Protein AF-A0A7S1K5X1-F1 (afdb_monomer)

Structure (mmCIF, N/CA/C/O backbone):
data_AF-A0A7S1K5X1-F1
#
_entry.id   AF-A0A7S1K5X1-F1
#
loop_
_atom_site.group_PDB
_atom_site.id
_atom_site.type_symbol
_atom_site.label_atom_id
_atom_site.label_alt_id
_atom_site.label_comp_id
_atom_site.label_asym_id
_atom_site.label_entity_id
_atom_site.label_seq_id
_atom_site.pdbx_PDB_ins_code
_atom_site.Cartn_x
_atom_site.Cartn_y
_atom_site.Cartn_z
_atom_site.occupancy
_atom_site.B_iso_or_equiv
_atom_site.auth_seq_id
_atom_site.auth_comp_id
_atom_site.auth_asym_id
_atom_site.auth_atom_id
_atom_site.pdbx_PDB_model_num
ATOM 1 N N . GLU A 1 1 ? 16.131 3.841 -3.529 1.00 80.12 1 GLU A N 1
ATOM 2 C CA . GLU A 1 1 ? 16.504 4.908 -4.490 1.00 80.12 1 GLU A CA 1
ATOM 3 C C . GLU A 1 1 ? 17.895 5.478 -4.217 1.00 80.12 1 GLU A C 1
ATOM 5 O O . GLU A 1 1 ? 18.752 5.329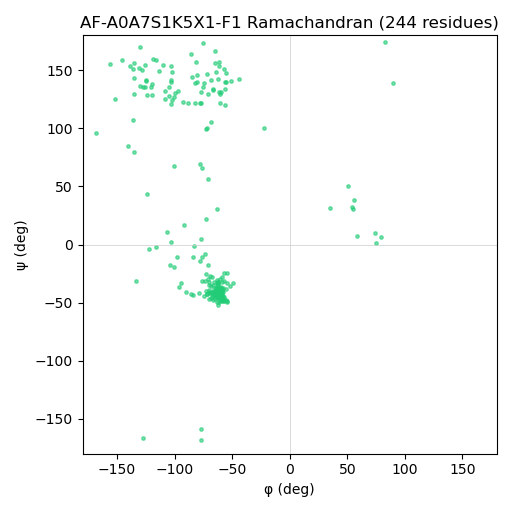 -5.072 1.00 80.12 1 GLU A O 1
ATOM 10 N N . THR A 1 2 ? 18.166 6.075 -3.049 1.00 91.19 2 THR A N 1
ATOM 11 C CA . THR A 1 2 ? 19.481 6.692 -2.766 1.00 91.19 2 THR A CA 1
ATOM 12 C C . THR A 1 2 ? 20.652 5.711 -2.847 1.00 91.19 2 THR A C 1
ATOM 14 O O . THR A 1 2 ? 21.659 6.036 -3.460 1.00 91.19 2 THR A O 1
ATOM 17 N N . TRP A 1 3 ? 20.511 4.505 -2.285 1.00 92.81 3 TRP A N 1
ATOM 18 C CA . TRP A 1 3 ? 21.555 3.475 -2.354 1.00 92.81 3 TRP A CA 1
ATOM 19 C C . TRP A 1 3 ? 21.905 3.077 -3.793 1.00 92.81 3 TRP A C 1
ATOM 21 O O . TRP A 1 3 ? 23.081 3.078 -4.140 1.00 92.81 3 TRP A O 1
ATOM 31 N N . SER A 1 4 ? 20.899 2.805 -4.634 1.00 90.06 4 SER A N 1
ATOM 32 C CA . SER A 1 4 ? 21.103 2.451 -6.046 1.00 90.06 4 SER A CA 1
ATOM 33 C C . SER A 1 4 ? 21.824 3.572 -6.798 1.00 90.06 4 SER A C 1
ATOM 35 O O . SER A 1 4 ? 22.799 3.303 -7.484 1.00 90.06 4 SER A O 1
ATOM 37 N N . ARG A 1 5 ? 21.447 4.841 -6.564 1.00 91.94 5 ARG A N 1
ATOM 38 C CA . ARG A 1 5 ? 22.142 5.995 -7.164 1.00 91.94 5 ARG A CA 1
ATOM 39 C C . ARG A 1 5 ? 23.607 6.083 -6.747 1.00 91.94 5 ARG A C 1
ATOM 41 O O . ARG A 1 5 ? 24.453 6.279 -7.602 1.00 91.94 5 ARG A O 1
ATOM 48 N N . VAL A 1 6 ? 23.910 5.908 -5.457 1.00 93.94 6 VAL A N 1
ATOM 49 C CA . VAL A 1 6 ? 25.301 5.907 -4.961 1.00 93.94 6 VAL A CA 1
ATOM 50 C C . VAL A 1 6 ? 26.092 4.734 -5.551 1.00 93.94 6 VAL A C 1
ATOM 52 O O . VAL A 1 6 ? 27.256 4.891 -5.900 1.00 93.94 6 VAL A O 1
ATOM 55 N N . LYS A 1 7 ? 25.470 3.556 -5.686 1.00 92.69 7 LYS A N 1
ATOM 56 C CA . LYS A 1 7 ? 26.081 2.380 -6.323 1.00 92.69 7 LYS A CA 1
ATOM 57 C C . LYS A 1 7 ? 26.397 2.639 -7.800 1.00 92.69 7 LYS A C 1
ATOM 59 O O . LYS A 1 7 ? 27.467 2.239 -8.246 1.00 92.69 7 LYS A O 1
ATOM 64 N N . GLU A 1 8 ? 25.494 3.295 -8.525 1.00 91.69 8 GLU A N 1
ATOM 65 C CA . GLU A 1 8 ? 25.646 3.641 -9.944 1.00 91.69 8 GLU A CA 1
ATOM 66 C C . GLU A 1 8 ? 26.677 4.754 -10.179 1.00 91.69 8 GLU A C 1
ATOM 68 O O . GLU A 1 8 ? 27.480 4.639 -11.100 1.00 91.69 8 GLU A O 1
ATOM 73 N N . SER A 1 9 ? 26.681 5.813 -9.360 1.00 94.56 9 SER A N 1
ATOM 74 C CA . SER A 1 9 ? 27.563 6.971 -9.556 1.00 94.56 9 SER A CA 1
ATOM 75 C C . SER A 1 9 ? 28.964 6.775 -8.977 1.00 94.56 9 SER A C 1
ATOM 77 O O . SER A 1 9 ? 29.954 7.104 -9.626 1.00 94.56 9 SER A O 1
ATOM 79 N N . ASP A 1 10 ? 29.050 6.223 -7.765 1.00 94.75 10 ASP A N 1
ATOM 80 C CA . ASP A 1 10 ? 30.270 6.230 -6.944 1.00 94.75 10 ASP A CA 1
ATOM 81 C C . ASP A 1 10 ? 30.812 4.805 -6.704 1.00 94.75 10 ASP A C 1
ATOM 83 O O . ASP A 1 10 ? 31.845 4.602 -6.057 1.00 94.75 10 ASP A O 1
ATOM 87 N N . GLY A 1 11 ? 30.107 3.793 -7.215 1.00 94.25 11 GLY A N 1
ATOM 88 C CA . GLY A 1 11 ? 30.487 2.390 -7.142 1.00 94.25 11 GLY A CA 1
ATOM 89 C C . GLY A 1 11 ? 30.115 1.685 -5.833 1.00 94.25 11 GLY A C 1
ATOM 90 O O . GLY A 1 11 ? 29.659 2.258 -4.838 1.00 94.25 11 GLY A O 1
ATOM 91 N N . MET A 1 12 ? 30.349 0.369 -5.814 1.00 92.12 12 MET A N 1
ATOM 92 C CA . MET A 1 12 ? 29.917 -0.504 -4.715 1.00 92.12 12 MET A CA 1
ATOM 93 C C . MET A 1 12 ? 30.582 -0.169 -3.369 1.00 92.12 12 MET A C 1
ATOM 95 O O . MET A 1 12 ? 29.979 -0.354 -2.311 1.00 92.12 12 MET A O 1
ATOM 99 N N . GLN A 1 13 ? 31.819 0.336 -3.378 1.00 94.38 13 GLN A N 1
ATOM 100 C CA . GLN A 1 13 ? 32.522 0.684 -2.142 1.00 94.38 13 GLN A CA 1
ATOM 101 C C . GLN A 1 13 ? 31.893 1.904 -1.453 1.00 94.38 13 GLN A C 1
ATOM 103 O O . GLN A 1 13 ? 31.694 1.888 -0.235 1.00 94.38 13 GLN A O 1
ATOM 108 N N . ALA A 1 14 ? 31.509 2.925 -2.223 1.00 95.25 14 ALA A N 1
ATOM 109 C CA . ALA A 1 14 ? 30.763 4.070 -1.713 1.00 95.25 14 ALA A CA 1
ATOM 110 C C . ALA A 1 14 ? 29.380 3.645 -1.200 1.00 95.25 14 ALA A C 1
ATOM 112 O O . ALA A 1 14 ? 28.984 4.029 -0.098 1.00 95.25 14 ALA A O 1
ATOM 113 N N . ALA A 1 15 ? 28.693 2.759 -1.928 1.00 94.56 15 ALA A N 1
ATOM 114 C CA . ALA A 1 15 ? 27.410 2.206 -1.503 1.00 94.56 15 ALA A CA 1
ATOM 115 C C . ALA A 1 15 ? 27.512 1.441 -0.168 1.00 94.56 15 ALA A C 1
ATOM 117 O O . ALA A 1 15 ? 26.661 1.610 0.707 1.00 94.56 15 ALA A O 1
ATOM 118 N N . ARG A 1 16 ? 28.579 0.656 0.049 1.00 94.75 16 ARG A N 1
ATOM 119 C CA . ARG A 1 16 ? 28.855 -0.009 1.340 1.00 94.75 16 ARG A CA 1
ATOM 120 C C . ARG A 1 16 ? 29.094 0.993 2.469 1.00 94.75 16 ARG A C 1
ATOM 122 O O 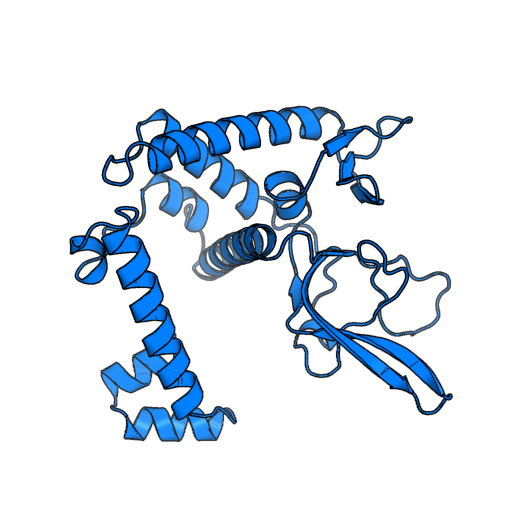. ARG A 1 16 ? 28.566 0.810 3.564 1.00 94.75 16 ARG A O 1
ATOM 129 N N . ASN A 1 17 ? 29.854 2.057 2.215 1.00 95.62 17 ASN A N 1
ATOM 130 C CA . ASN A 1 17 ? 30.080 3.119 3.200 1.00 95.62 17 ASN A CA 1
ATOM 131 C C . ASN A 1 17 ? 28.776 3.850 3.554 1.00 95.62 17 ASN A C 1
ATOM 133 O O . ASN A 1 17 ? 28.520 4.128 4.726 1.00 95.62 17 ASN A O 1
ATOM 137 N N . TRP A 1 18 ? 27.917 4.093 2.562 1.00 96.44 18 TRP A N 1
ATOM 138 C CA . TRP A 1 18 ? 26.583 4.644 2.777 1.00 96.44 18 TRP A CA 1
ATOM 139 C C . TRP A 1 18 ? 25.724 3.715 3.647 1.00 96.44 18 TRP A C 1
ATOM 141 O O . TRP A 1 18 ? 25.125 4.177 4.614 1.00 96.44 18 TRP A O 1
ATOM 151 N N . CYS A 1 19 ? 25.734 2.401 3.390 1.00 96.31 19 CYS A N 1
ATOM 152 C CA . CYS A 1 19 ? 25.010 1.421 4.212 1.00 96.31 19 CYS A CA 1
ATOM 153 C C . CYS A 1 19 ? 25.446 1.469 5.682 1.00 96.31 19 CYS A C 1
ATOM 155 O O . CYS A 1 19 ? 24.600 1.527 6.572 1.00 96.31 19 CYS A O 1
ATOM 157 N N . ARG A 1 20 ? 26.762 1.538 5.937 1.00 95.25 20 ARG A N 1
ATOM 158 C CA . ARG A 1 20 ? 27.318 1.655 7.297 1.00 95.25 20 ARG A CA 1
ATOM 159 C C . ARG A 1 20 ? 26.803 2.893 8.033 1.00 95.25 20 ARG A C 1
ATOM 161 O O . ARG A 1 20 ? 26.471 2.794 9.207 1.00 95.25 20 ARG A O 1
ATOM 168 N N . LYS A 1 21 ? 26.689 4.037 7.347 1.00 96.50 21 LYS A N 1
ATOM 169 C CA . LYS A 1 21 ? 26.184 5.294 7.932 1.00 96.50 21 LYS A CA 1
ATOM 170 C C . LYS A 1 21 ? 24.729 5.192 8.407 1.00 96.50 21 LYS A C 1
ATOM 172 O O . LYS A 1 21 ? 24.362 5.862 9.367 1.00 96.50 21 LYS A O 1
ATOM 177 N N . PHE A 1 22 ? 23.911 4.385 7.734 1.00 94.94 22 PHE A N 1
ATOM 178 C CA . PHE A 1 22 ? 22.477 4.247 8.015 1.00 94.94 22 PHE A CA 1
ATOM 179 C C . PHE A 1 22 ? 22.108 2.923 8.697 1.00 94.94 22 PHE A C 1
ATOM 181 O O . PHE A 1 22 ? 20.923 2.628 8.821 1.00 94.94 22 PHE A O 1
ATOM 188 N N . PHE A 1 23 ? 23.099 2.151 9.160 1.00 96.25 23 PHE A N 1
ATOM 189 C CA . PHE A 1 23 ? 22.902 0.838 9.789 1.00 96.25 23 PHE A CA 1
ATOM 190 C C . PHE A 1 23 ? 22.122 -0.145 8.899 1.00 96.25 23 PHE A C 1
ATOM 192 O O . PHE A 1 23 ? 21.281 -0.905 9.373 1.00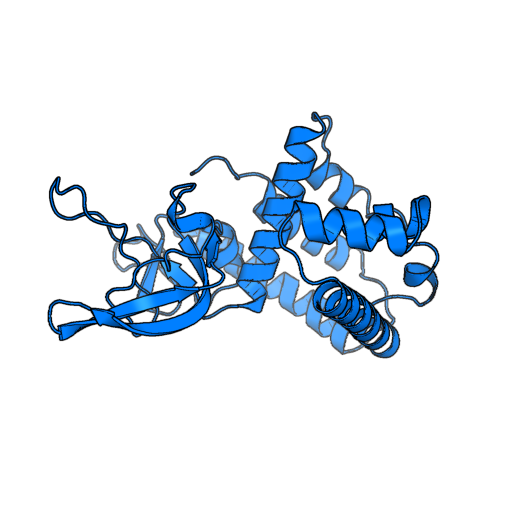 96.25 23 PHE A O 1
ATOM 199 N N . LEU A 1 24 ? 22.392 -0.107 7.594 1.00 96.12 24 LEU A N 1
ATOM 200 C CA . LEU A 1 24 ? 21.764 -0.972 6.599 1.00 96.12 24 LEU A CA 1
ATOM 201 C C . LEU A 1 24 ? 22.711 -2.104 6.205 1.00 96.12 24 LEU A C 1
ATOM 203 O O . LEU A 1 24 ? 23.929 -1.918 6.159 1.00 96.12 24 LEU A O 1
ATOM 207 N N . ASP A 1 25 ? 22.144 -3.261 5.872 1.00 95.75 25 ASP A N 1
ATOM 208 C CA . ASP A 1 25 ? 22.913 -4.384 5.346 1.00 95.75 25 ASP A CA 1
ATOM 209 C C . ASP A 1 25 ? 23.026 -4.290 3.809 1.00 95.75 25 ASP A C 1
ATOM 211 O O . ASP A 1 25 ? 22.003 -4.250 3.114 1.00 95.75 25 ASP A O 1
ATOM 215 N N . PRO A 1 26 ? 24.249 -4.236 3.245 1.00 93.31 26 PRO A N 1
ATOM 216 C CA . PRO A 1 26 ? 24.437 -4.094 1.804 1.00 93.31 26 PRO A CA 1
ATOM 217 C C . PRO A 1 26 ? 24.014 -5.339 1.010 1.00 93.31 26 PRO A C 1
ATOM 219 O O . PRO A 1 26 ? 23.650 -5.203 -0.160 1.00 93.31 26 PRO A O 1
ATOM 222 N N . ASN A 1 27 ? 24.057 -6.533 1.608 1.00 94.44 27 ASN A N 1
ATOM 223 C CA . ASN A 1 27 ? 23.642 -7.762 0.935 1.00 94.44 27 ASN A CA 1
ATOM 224 C C . ASN A 1 27 ? 22.116 -7.816 0.839 1.00 94.44 27 ASN A C 1
ATOM 226 O O . ASN A 1 27 ? 21.596 -8.059 -0.244 1.00 94.44 27 ASN A O 1
ATOM 230 N N . THR A 1 28 ? 21.403 -7.487 1.919 1.00 95.94 28 THR A N 1
ATOM 231 C CA . THR A 1 28 ? 19.940 -7.358 1.927 1.00 95.94 28 THR A CA 1
ATOM 232 C C . THR A 1 28 ? 19.468 -6.337 0.897 1.00 95.94 28 THR A C 1
ATOM 234 O O . THR A 1 28 ? 18.545 -6.613 0.137 1.00 95.94 28 THR A O 1
ATOM 237 N N . LEU A 1 29 ? 20.113 -5.167 0.808 1.00 94.62 29 LEU A N 1
ATOM 238 C CA . LEU A 1 29 ? 19.759 -4.172 -0.213 1.00 94.62 29 LEU A CA 1
ATOM 239 C C . LEU A 1 29 ? 20.002 -4.677 -1.638 1.00 94.62 29 LEU A C 1
ATOM 241 O O . LEU A 1 29 ? 19.197 -4.388 -2.518 1.00 94.62 29 LEU A O 1
ATOM 245 N N . SER A 1 30 ? 21.067 -5.453 -1.852 1.00 92.06 30 SER A N 1
ATOM 246 C CA . SER A 1 30 ? 21.344 -6.062 -3.157 1.00 92.06 30 SER A CA 1
ATOM 247 C C . SER A 1 30 ? 20.297 -7.123 -3.505 1.00 92.06 30 SER A C 1
ATOM 249 O O . SER A 1 30 ? 19.756 -7.093 -4.599 1.00 92.06 30 SER A O 1
ATOM 251 N N . GLN A 1 31 ? 19.908 -7.971 -2.549 1.00 95.62 31 GLN A N 1
ATOM 252 C CA . GLN A 1 31 ? 18.835 -8.955 -2.736 1.00 95.62 31 GLN A CA 1
ATOM 253 C C . GLN A 1 31 ? 17.481 -8.299 -3.041 1.00 95.62 31 GLN A C 1
ATOM 255 O O . GLN A 1 31 ? 16.722 -8.810 -3.860 1.00 95.62 31 GLN A O 1
ATOM 260 N N . ILE A 1 32 ? 17.167 -7.160 -2.413 1.00 94.94 32 ILE A N 1
ATOM 261 C CA . ILE A 1 32 ? 15.951 -6.389 -2.720 1.00 94.94 32 ILE A CA 1
ATOM 262 C C . ILE A 1 32 ? 16.000 -5.842 -4.156 1.00 94.94 32 ILE A C 1
ATOM 264 O O . ILE A 1 32 ? 14.986 -5.862 -4.852 1.00 94.94 32 ILE A O 1
ATOM 268 N N . ASP A 1 33 ? 17.161 -5.361 -4.603 1.00 91.06 33 ASP A N 1
ATOM 269 C CA . ASP A 1 33 ? 17.384 -4.853 -5.964 1.00 91.06 33 ASP A CA 1
ATOM 270 C C . ASP A 1 33 ? 17.255 -5.971 -7.018 1.00 91.06 33 ASP A C 1
ATOM 272 O O . ASP A 1 33 ? 16.570 -5.810 -8.034 1.00 91.06 33 ASP A O 1
ATOM 276 N N . ASP A 1 34 ? 17.816 -7.146 -6.723 1.00 93.50 34 ASP A N 1
ATOM 277 C CA . ASP A 1 34 ? 17.711 -8.345 -7.558 1.00 93.50 34 ASP A CA 1
ATOM 278 C C . ASP A 1 34 ? 16.256 -8.834 -7.637 1.00 93.50 34 ASP A C 1
ATOM 280 O O . ASP A 1 34 ? 15.735 -9.088 -8.725 1.00 93.50 34 ASP A O 1
ATOM 284 N N . MET A 1 35 ? 15.553 -8.889 -6.500 1.00 96.31 35 MET A N 1
ATOM 285 C CA . MET A 1 35 ? 14.138 -9.269 -6.441 1.00 96.31 35 MET A CA 1
ATOM 286 C C . MET A 1 35 ? 13.256 -8.287 -7.214 1.00 96.31 35 MET A C 1
ATOM 288 O O . MET A 1 35 ? 12.342 -8.695 -7.928 1.00 96.31 35 MET A O 1
ATOM 292 N N . ARG A 1 36 ? 13.536 -6.983 -7.119 1.00 92.56 36 ARG A N 1
ATOM 293 C CA . ARG A 1 36 ? 12.836 -5.964 -7.909 1.00 92.56 36 ARG A CA 1
ATOM 294 C C . ARG A 1 36 ? 13.016 -6.211 -9.406 1.00 92.56 36 ARG A C 1
ATOM 296 O O . ARG A 1 36 ? 12.035 -6.154 -10.145 1.00 92.56 36 ARG A O 1
ATOM 303 N N . SER A 1 37 ? 14.242 -6.491 -9.839 1.00 91.00 37 SER A N 1
ATOM 304 C CA . SER A 1 37 ? 14.554 -6.783 -11.243 1.00 91.00 37 SER A CA 1
ATOM 305 C C . SER A 1 37 ? 13.863 -8.065 -11.713 1.00 91.00 37 SER A C 1
ATOM 307 O O . SER A 1 37 ? 13.317 -8.112 -12.814 1.00 91.00 37 SER A O 1
ATOM 309 N N . HIS A 1 38 ? 13.804 -9.080 -10.850 1.00 94.56 38 HIS A N 1
ATOM 310 C CA . HIS A 1 38 ? 13.077 -10.314 -11.120 1.00 94.56 38 HIS A CA 1
ATOM 311 C C . HIS A 1 38 ? 11.566 -10.079 -11.281 1.00 94.56 38 HIS A C 1
ATOM 313 O O . HIS A 1 38 ? 10.992 -10.492 -12.285 1.00 94.56 38 HIS A O 1
ATOM 319 N N . LEU A 1 39 ? 10.922 -9.354 -10.358 1.00 94.56 39 LEU A N 1
ATOM 320 C CA . LEU A 1 39 ? 9.499 -8.999 -10.469 1.00 94.56 39 LEU A CA 1
ATOM 321 C C . LEU A 1 39 ? 9.206 -8.190 -11.738 1.00 94.56 39 LEU A C 1
ATOM 323 O O . LEU A 1 39 ? 8.170 -8.375 -12.371 1.00 94.56 39 LEU A O 1
ATOM 327 N N . GLN A 1 40 ? 10.128 -7.313 -12.13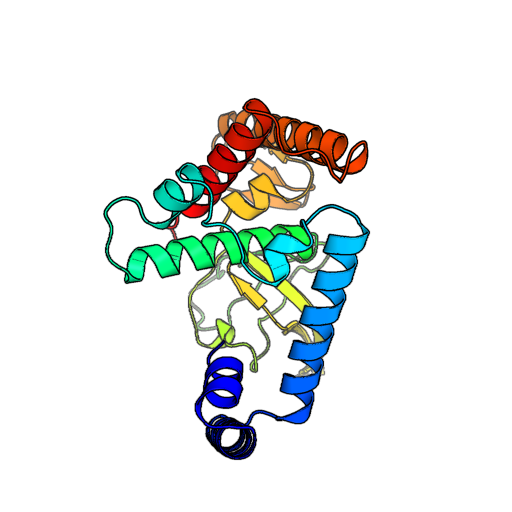5 1.00 91.88 40 GLN A N 1
ATOM 328 C CA . GLN A 1 40 ? 10.020 -6.575 -13.386 1.00 91.88 40 GLN A CA 1
ATOM 329 C C . GLN A 1 40 ? 10.084 -7.501 -14.609 1.00 91.88 40 GLN A C 1
ATOM 331 O O . GLN A 1 40 ? 9.271 -7.332 -15.513 1.00 91.88 40 GLN A O 1
ATOM 336 N N . SER A 1 41 ? 10.981 -8.496 -14.622 1.00 92.06 41 SER A N 1
ATOM 337 C CA . SER A 1 41 ? 11.018 -9.531 -15.670 1.00 92.06 41 SER A CA 1
ATOM 338 C C . SER A 1 41 ? 9.687 -10.264 -15.761 1.00 92.06 41 SER A C 1
ATOM 340 O O . SER A 1 41 ? 9.122 -10.359 -16.842 1.00 92.06 41 SER A O 1
ATOM 342 N N . VAL A 1 42 ? 9.131 -10.684 -14.621 1.00 95.25 42 VAL A N 1
ATOM 343 C CA . VAL A 1 42 ? 7.835 -11.377 -14.576 1.00 95.25 42 VAL A CA 1
ATOM 344 C C . VAL A 1 42 ? 6.719 -10.521 -15.183 1.00 95.25 42 VAL A C 1
ATOM 346 O O . VAL A 1 42 ? 5.873 -11.041 -15.904 1.00 95.25 42 VAL A O 1
ATOM 349 N N . LEU A 1 43 ? 6.713 -9.206 -14.941 1.00 92.69 43 LEU A N 1
ATOM 350 C CA . LEU A 1 43 ? 5.721 -8.299 -15.532 1.00 92.69 43 LEU A CA 1
ATOM 351 C C . LEU A 1 43 ? 5.905 -8.104 -17.044 1.00 92.69 43 LEU A C 1
ATOM 353 O O . LEU A 1 43 ? 4.913 -7.912 -17.749 1.00 92.69 43 LEU A O 1
ATOM 357 N N . VAL A 1 44 ? 7.145 -8.153 -17.540 1.00 92.62 44 VAL A N 1
ATOM 358 C CA . VAL A 1 44 ? 7.442 -8.126 -18.980 1.00 92.62 44 VAL A CA 1
ATOM 359 C C . VAL A 1 44 ? 7.005 -9.428 -19.642 1.00 92.62 44 VAL A C 1
ATOM 361 O O . VAL A 1 44 ? 6.300 -9.393 -20.649 1.00 92.62 44 VAL A O 1
ATOM 364 N N . ASP A 1 45 ? 7.351 -10.565 -19.043 1.00 92.44 45 ASP A N 1
ATOM 365 C CA . ASP A 1 45 ? 6.991 -11.897 -19.534 1.00 92.44 45 ASP A CA 1
ATOM 366 C C . ASP A 1 45 ? 5.467 -12.090 -19.542 1.00 92.44 45 ASP A C 1
ATOM 368 O O . ASP A 1 45 ? 4.903 -12.647 -20.483 1.00 92.44 45 ASP A O 1
ATOM 372 N N . ALA A 1 46 ? 4.778 -11.550 -18.532 1.00 92.25 46 ALA A N 1
ATOM 373 C CA . ALA A 1 46 ? 3.320 -11.514 -18.467 1.00 92.25 46 ALA A CA 1
ATOM 374 C C . ALA A 1 46 ? 2.682 -10.499 -19.435 1.00 92.25 46 ALA A C 1
ATOM 376 O O . ALA A 1 46 ? 1.463 -10.479 -19.561 1.00 92.25 46 ALA A O 1
ATOM 377 N N . GLY A 1 47 ? 3.464 -9.643 -20.099 1.00 90.62 47 GLY A N 1
ATOM 378 C CA . GLY A 1 47 ? 2.991 -8.647 -21.064 1.00 90.62 47 GLY A CA 1
ATOM 379 C C . GLY A 1 47 ? 2.393 -7.372 -20.474 1.00 90.62 47 GLY A C 1
ATOM 380 O O . GLY A 1 47 ? 1.905 -6.528 -21.216 1.00 90.62 47 GLY A O 1
ATOM 381 N N . PHE A 1 48 ? 2.452 -7.180 -19.155 1.00 88.50 48 PHE A N 1
ATOM 382 C CA . PHE A 1 48 ? 1.958 -5.957 -18.509 1.00 88.50 48 PHE A CA 1
ATOM 383 C C . PHE A 1 48 ? 2.864 -4.748 -18.755 1.00 88.50 48 PHE A C 1
ATOM 385 O O . PHE A 1 48 ? 2.400 -3.609 -18.685 1.00 88.50 48 PHE A O 1
ATOM 392 N N . ILE A 1 49 ? 4.146 -4.994 -19.027 1.00 87.88 49 ILE A N 1
ATOM 393 C CA . ILE A 1 49 ? 5.164 -3.981 -19.295 1.00 87.88 49 ILE A CA 1
ATOM 394 C C . ILE A 1 49 ? 5.864 -4.337 -20.609 1.00 87.88 49 ILE A C 1
ATOM 396 O O . ILE A 1 49 ? 6.237 -5.487 -20.823 1.00 87.88 49 ILE A O 1
ATOM 400 N N . SER A 1 50 ? 6.082 -3.358 -21.491 1.00 84.00 50 SER A N 1
ATOM 401 C CA . SER A 1 50 ? 6.838 -3.602 -22.722 1.00 84.00 50 SER A CA 1
ATOM 402 C C . SER A 1 50 ? 8.336 -3.786 -22.419 1.00 84.00 50 SER A C 1
ATOM 404 O O . SER A 1 50 ? 8.870 -3.109 -21.538 1.00 84.00 50 SER A O 1
ATOM 406 N N . PRO A 1 51 ? 9.077 -4.626 -23.166 1.00 82.44 51 PRO A N 1
ATOM 407 C CA . PRO A 1 51 ? 10.523 -4.777 -22.964 1.00 82.44 51 PRO A CA 1
ATOM 408 C C . PRO A 1 51 ? 11.292 -3.450 -23.087 1.00 82.44 51 PRO A C 1
ATOM 410 O O . PRO A 1 51 ? 12.292 -3.235 -22.401 1.00 82.44 51 PRO A O 1
ATOM 413 N N . GLY A 1 52 ? 10.797 -2.536 -23.932 1.00 79.69 52 GLY A N 1
ATOM 414 C CA . GLY A 1 52 ? 11.348 -1.190 -24.100 1.00 79.69 52 GLY A CA 1
ATOM 415 C C . GLY A 1 52 ? 11.263 -0.339 -22.832 1.00 79.69 52 GLY A C 1
ATOM 416 O O . GLY A 1 52 ? 12.200 0.396 -22.544 1.00 79.69 52 GLY A O 1
ATOM 417 N N . TRP A 1 53 ? 10.217 -0.525 -22.019 1.00 78.06 53 TRP A N 1
ATOM 418 C CA . TRP A 1 53 ? 10.016 0.196 -20.758 1.00 78.06 53 TRP A CA 1
ATOM 419 C C . TRP A 1 53 ? 11.147 -0.045 -19.747 1.00 78.06 53 TRP A C 1
ATOM 421 O O . TRP A 1 53 ? 11.446 0.819 -18.931 1.00 78.06 53 TRP A O 1
ATOM 431 N N . VAL A 1 54 ? 11.794 -1.217 -19.788 1.00 75.94 54 VAL A N 1
ATOM 432 C CA . VAL A 1 54 ? 12.901 -1.565 -18.878 1.00 75.94 54 VAL A CA 1
ATOM 433 C C . VAL A 1 54 ? 14.159 -0.753 -19.174 1.00 75.94 54 VAL A C 1
ATOM 435 O O . VAL A 1 54 ? 14.866 -0.361 -18.249 1.00 75.94 54 VAL A O 1
ATOM 438 N N . ARG A 1 55 ? 14.450 -0.528 -20.460 1.00 75.06 55 ARG A N 1
ATOM 439 C CA . ARG A 1 55 ? 15.640 0.210 -20.901 1.00 75.06 55 ARG A CA 1
ATOM 440 C C . ARG A 1 55 ? 15.405 1.711 -20.934 1.00 75.06 55 ARG A C 1
ATOM 442 O O . ARG A 1 55 ? 16.284 2.459 -20.526 1.00 75.06 55 ARG A O 1
ATOM 449 N N . ASP A 1 56 ? 14.247 2.117 -21.436 1.00 76.19 56 ASP A N 1
ATOM 450 C CA . ASP A 1 56 ? 13.864 3.511 -21.597 1.00 76.19 56 ASP A CA 1
ATOM 451 C C . ASP A 1 56 ? 12.381 3.656 -21.228 1.00 76.19 56 ASP A C 1
ATOM 453 O O . ASP A 1 56 ? 11.498 3.506 -22.081 1.00 76.19 56 ASP A O 1
ATOM 457 N N . PRO A 1 57 ? 12.072 3.821 -19.928 1.00 74.06 57 PRO A N 1
ATOM 458 C CA . PRO A 1 57 ? 10.697 3.954 -19.487 1.00 74.06 57 PRO A CA 1
ATOM 459 C C . PRO A 1 57 ? 10.083 5.198 -20.144 1.00 74.06 57 PRO A C 1
ATOM 461 O O . PRO A 1 57 ? 10.593 6.304 -19.944 1.00 74.06 57 PRO A O 1
ATOM 464 N N . PRO A 1 58 ? 8.980 5.051 -20.905 1.00 72.19 58 PRO A N 1
ATOM 465 C CA . PRO A 1 58 ? 8.302 6.180 -21.508 1.00 72.19 58 PRO A CA 1
ATOM 466 C C . PRO A 1 58 ? 7.882 7.174 -20.423 1.00 72.19 58 PRO A C 1
ATOM 468 O O . PRO A 1 58 ? 7.603 6.777 -19.280 1.00 72.19 58 PRO A O 1
ATOM 471 N N . PRO A 1 59 ? 7.799 8.471 -20.766 1.00 70.56 59 PRO A N 1
ATOM 472 C CA . PRO A 1 59 ? 7.299 9.456 -19.831 1.00 70.56 59 PRO A CA 1
ATOM 473 C C . PRO A 1 59 ? 5.901 9.034 -19.353 1.00 70.56 59 PRO A C 1
ATOM 475 O O . PRO A 1 59 ? 5.098 8.535 -20.149 1.00 70.56 59 PRO A O 1
ATOM 478 N N . PRO A 1 60 ? 5.592 9.209 -18.057 1.00 71.19 60 PRO A N 1
ATOM 479 C CA . PRO A 1 60 ? 4.268 8.898 -17.543 1.00 71.19 60 PRO A CA 1
ATOM 480 C C . PRO A 1 60 ? 3.191 9.653 -18.339 1.00 71.19 60 PRO A C 1
ATOM 482 O O . PRO A 1 60 ? 3.447 10.773 -18.793 1.00 71.19 60 PRO A O 1
ATOM 485 N N . PRO A 1 61 ? 1.983 9.076 -18.502 1.00 73.81 61 PRO A N 1
ATOM 486 C CA . PRO A 1 61 ? 0.916 9.707 -19.270 1.00 73.81 61 PRO A CA 1
ATOM 487 C C . PRO A 1 61 ? 0.674 11.153 -18.815 1.00 73.81 61 PRO A C 1
ATOM 489 O O . PRO A 1 61 ? 0.678 11.397 -17.604 1.00 73.81 61 PRO A O 1
ATOM 492 N N . PRO A 1 62 ? 0.402 12.109 -19.726 1.00 74.81 62 PRO A N 1
ATOM 493 C CA . PRO A 1 62 ? 0.174 13.508 -19.361 1.00 74.81 62 PRO A CA 1
ATOM 494 C C . PRO A 1 62 ? -0.882 13.690 -18.269 1.00 74.81 62 PRO A C 1
ATOM 496 O O . PRO A 1 62 ? -0.712 14.528 -17.396 1.00 74.81 62 PRO A O 1
ATOM 499 N N . ALA A 1 63 ? -1.924 12.856 -18.263 1.00 73.25 63 ALA A N 1
ATOM 500 C CA . ALA A 1 63 ? -2.964 12.868 -17.238 1.00 73.25 63 ALA A CA 1
ATOM 501 C C . ALA A 1 63 ? -2.436 12.451 -15.848 1.00 73.25 63 ALA A C 1
ATOM 503 O O . ALA A 1 63 ? -2.721 13.110 -14.849 1.00 73.25 63 ALA A O 1
ATOM 504 N N . LEU A 1 64 ? -1.580 11.421 -15.788 1.00 76.06 64 LEU A N 1
ATOM 505 C CA . LEU A 1 64 ? -0.889 11.012 -14.561 1.00 76.06 64 LEU A CA 1
ATOM 506 C C . LEU A 1 64 ? 0.080 12.102 -14.094 1.00 76.06 64 LEU A C 1
ATOM 508 O O . LEU A 1 64 ? 0.127 12.428 -12.908 1.00 76.06 64 LEU A O 1
ATOM 512 N N . LEU A 1 65 ? 0.829 12.692 -15.027 1.00 77.25 65 LEU A N 1
ATOM 513 C CA . LEU A 1 65 ? 1.690 13.835 -14.749 1.00 77.25 65 LEU A CA 1
ATOM 514 C C . LEU A 1 65 ? 0.886 15.015 -14.218 1.00 77.25 65 LEU A C 1
ATOM 516 O O . LEU A 1 65 ? 1.281 15.584 -13.218 1.00 77.25 65 LEU A O 1
ATOM 520 N N . GLU A 1 66 ? -0.252 15.367 -14.803 1.00 80.00 66 GLU A N 1
ATOM 521 C CA . GLU A 1 66 ? -1.115 16.447 -14.323 1.00 80.00 66 GLU A CA 1
ATOM 522 C C . GLU A 1 66 ? -1.652 16.145 -12.916 1.00 80.00 66 GLU A C 1
ATOM 524 O O . GLU A 1 66 ? -1.575 16.988 -12.016 1.00 80.00 66 GLU A O 1
ATOM 529 N N . ALA A 1 67 ? -2.119 14.915 -12.687 1.00 77.69 67 ALA A N 1
ATOM 530 C CA . ALA A 1 67 ? -2.608 14.473 -11.389 1.00 77.69 67 ALA A CA 1
ATOM 531 C C . ALA A 1 67 ? -1.515 14.514 -10.309 1.00 77.69 67 ALA A C 1
ATOM 533 O O . ALA A 1 67 ? -1.806 14.840 -9.158 1.00 77.69 67 ALA A O 1
ATOM 534 N N . LEU A 1 68 ? -0.252 14.246 -10.653 1.00 78.06 68 LEU A N 1
ATOM 535 C CA . LEU A 1 68 ? 0.870 14.262 -9.710 1.00 78.06 68 LEU A CA 1
ATOM 536 C C . LEU A 1 68 ? 1.560 15.635 -9.597 1.00 78.06 68 LEU A C 1
ATOM 538 O O . LEU A 1 68 ? 1.915 16.041 -8.497 1.00 78.06 68 LEU A O 1
ATOM 542 N N . HIS A 1 69 ? 1.753 16.352 -10.703 1.00 71.69 69 HIS A N 1
ATOM 543 C CA . HIS A 1 69 ? 2.533 17.593 -10.810 1.00 71.69 69 HIS A CA 1
ATOM 544 C C . HIS A 1 69 ? 1.688 18.856 -10.669 1.00 71.69 69 HIS A C 1
ATOM 546 O O . HIS A 1 69 ? 2.228 19.863 -10.222 1.00 71.69 69 HIS A O 1
ATOM 552 N N . GLY A 1 70 ? 0.426 18.830 -11.122 1.00 59.00 70 GLY A N 1
ATOM 553 C CA . GLY A 1 70 ? -0.346 19.986 -11.605 1.00 59.00 70 GLY A CA 1
ATOM 554 C C . GLY A 1 70 ? 0.137 21.347 -11.107 1.00 59.00 70 GLY A C 1
ATOM 555 O O . GLY A 1 70 ? -0.147 21.680 -9.973 1.00 59.00 70 GLY A O 1
ATOM 556 N N . ASN A 1 71 ? 0.885 22.097 -11.924 1.00 57.06 71 ASN A N 1
ATOM 557 C CA . ASN A 1 71 ? 1.492 23.417 -11.651 1.00 57.06 71 ASN A CA 1
ATOM 558 C C . ASN A 1 71 ? 1.993 23.695 -10.207 1.00 57.06 71 ASN A C 1
ATOM 560 O O . ASN A 1 71 ? 1.915 24.826 -9.725 1.00 57.06 71 ASN A O 1
ATOM 564 N N . ARG A 1 72 ? 2.459 22.676 -9.475 1.00 61.69 72 ARG A N 1
ATOM 565 C CA . ARG A 1 72 ? 2.762 22.759 -8.037 1.00 61.69 72 ARG A CA 1
ATOM 566 C C . ARG A 1 72 ? 4.239 22.487 -7.744 1.00 61.69 72 ARG A C 1
ATOM 568 O O . ARG A 1 72 ? 4.972 21.906 -8.537 1.00 61.69 72 ARG A O 1
ATOM 575 N N . GLN A 1 73 ? 4.683 22.945 -6.571 1.00 72.38 73 GLN A N 1
ATOM 576 C CA . GLN A 1 73 ? 6.060 22.783 -6.096 1.00 72.38 73 GLN A CA 1
ATOM 577 C C . GLN A 1 73 ? 6.442 21.299 -5.944 1.00 72.38 73 GLN A C 1
ATOM 579 O O . GLN A 1 73 ? 5.597 20.455 -5.645 1.00 72.38 73 GLN A O 1
ATOM 584 N N . ARG A 1 74 ? 7.742 20.988 -6.061 1.00 75.38 74 ARG A N 1
ATOM 585 C CA . ARG A 1 74 ? 8.312 19.628 -5.944 1.00 75.38 74 ARG A CA 1
ATOM 586 C C . ARG A 1 74 ? 7.841 18.849 -4.704 1.00 75.38 74 ARG A C 1
ATOM 588 O O . ARG A 1 74 ? 7.669 17.637 -4.761 1.00 75.38 74 ARG A O 1
ATOM 595 N N . THR A 1 75 ? 7.602 19.544 -3.596 1.00 78.25 75 THR A N 1
ATOM 596 C CA . THR A 1 75 ? 7.114 18.964 -2.336 1.00 78.25 75 THR A CA 1
ATOM 597 C C . THR A 1 75 ? 5.713 18.365 -2.450 1.00 78.25 75 THR A C 1
ATOM 599 O O . THR A 1 75 ? 5.435 17.334 -1.841 1.00 78.25 75 THR A O 1
ATOM 602 N N . GLU A 1 76 ? 4.829 18.977 -3.234 1.00 78.81 76 GLU A N 1
ATOM 603 C CA . GLU A 1 76 ? 3.485 18.458 -3.473 1.00 78.81 76 GLU A CA 1
ATOM 604 C C . GLU A 1 76 ? 3.516 17.228 -4.383 1.00 78.81 76 GLU A C 1
ATOM 606 O O . GLU A 1 76 ? 2.803 16.256 -4.131 1.00 78.81 76 GLU A O 1
ATOM 611 N N . TYR A 1 77 ? 4.365 17.253 -5.411 1.00 81.62 77 TYR A N 1
ATOM 612 C CA . TYR A 1 77 ? 4.563 16.102 -6.285 1.00 81.62 77 TYR A CA 1
ATOM 613 C C . TYR A 1 77 ? 4.946 14.856 -5.482 1.00 81.62 77 TYR A C 1
ATOM 615 O O . TYR A 1 77 ? 4.302 13.812 -5.602 1.00 81.62 77 TYR A O 1
ATOM 623 N N . ASP A 1 78 ? 5.938 14.989 -4.597 1.00 83.88 78 ASP A N 1
ATOM 624 C CA . ASP A 1 78 ? 6.367 13.887 -3.739 1.00 83.88 78 ASP A CA 1
ATOM 625 C C . ASP A 1 78 ? 5.217 13.412 -2.836 1.00 83.88 78 ASP A C 1
ATOM 627 O O . ASP A 1 78 ? 4.973 12.209 -2.734 1.00 83.88 78 ASP A O 1
ATOM 631 N N . ARG A 1 79 ? 4.441 14.331 -2.239 1.00 85.56 79 ARG A N 1
ATOM 632 C CA . ARG A 1 79 ? 3.264 13.978 -1.421 1.00 85.56 79 ARG A CA 1
ATOM 633 C C . ARG A 1 79 ? 2.245 13.144 -2.195 1.00 85.56 79 ARG A C 1
ATOM 635 O O . ARG A 1 79 ? 1.821 12.101 -1.698 1.00 85.56 79 ARG A O 1
ATOM 642 N N . ARG A 1 80 ? 1.877 13.570 -3.404 1.00 88.19 80 ARG A N 1
ATOM 643 C CA . ARG A 1 80 ? 0.900 12.874 -4.257 1.00 88.19 80 ARG A CA 1
ATOM 644 C C . ARG A 1 80 ? 1.422 11.525 -4.739 1.00 88.19 80 ARG A C 1
ATOM 646 O O . ARG A 1 80 ? 0.696 10.534 -4.688 1.00 88.19 80 ARG A O 1
ATOM 653 N N . ARG A 1 81 ? 2.702 11.454 -5.115 1.00 88.00 81 ARG A N 1
ATOM 654 C CA . ARG A 1 81 ? 3.375 10.195 -5.465 1.00 88.00 81 ARG A CA 1
ATOM 655 C C . ARG A 1 81 ? 3.327 9.206 -4.299 1.00 88.00 81 ARG A C 1
ATOM 657 O O . ARG A 1 81 ? 2.942 8.055 -4.493 1.00 88.00 81 ARG A O 1
ATOM 664 N N . TYR A 1 82 ? 3.657 9.640 -3.081 1.00 89.56 82 TYR A N 1
ATOM 665 C CA . TYR A 1 82 ? 3.575 8.775 -1.900 1.00 89.56 82 TYR A CA 1
ATOM 666 C C . TYR A 1 82 ? 2.137 8.392 -1.543 1.00 89.56 82 TYR A C 1
ATOM 668 O O . TYR A 1 82 ? 1.918 7.268 -1.098 1.00 89.56 82 TYR A O 1
ATOM 676 N N . ALA A 1 83 ? 1.155 9.274 -1.747 1.00 91.12 83 ALA A N 1
ATOM 677 C CA . ALA A 1 83 ? -0.257 8.948 -1.550 1.00 91.12 83 ALA A CA 1
ATOM 678 C C . ALA A 1 83 ? -0.712 7.817 -2.482 1.00 91.12 83 ALA A C 1
ATOM 680 O O . ALA A 1 83 ? -1.347 6.867 -2.024 1.00 91.12 83 ALA A O 1
ATOM 681 N N . LEU A 1 84 ? -0.302 7.863 -3.753 1.00 92.69 84 LEU A N 1
ATOM 682 C CA . LEU A 1 84 ? -0.566 6.791 -4.710 1.00 92.69 84 LEU A CA 1
ATOM 683 C C . LEU A 1 84 ? 0.100 5.474 -4.284 1.00 92.69 84 LEU A C 1
ATOM 685 O O . LEU A 1 84 ? -0.561 4.441 -4.252 1.00 92.69 84 LEU A O 1
ATOM 689 N N . VAL A 1 85 ? 1.375 5.503 -3.878 1.00 93.88 85 VAL A N 1
ATOM 690 C CA . VAL A 1 85 ? 2.079 4.302 -3.384 1.00 93.88 85 VAL A CA 1
ATOM 691 C C . VAL A 1 85 ? 1.386 3.716 -2.149 1.00 93.88 85 VAL A C 1
ATOM 693 O O . VAL A 1 85 ? 1.181 2.509 -2.077 1.00 93.88 85 VAL A O 1
ATOM 696 N N . ARG A 1 86 ? 0.963 4.554 -1.195 1.00 94.62 86 ARG A N 1
ATOM 697 C CA . ARG A 1 86 ? 0.193 4.122 -0.013 1.00 94.62 86 ARG A CA 1
ATOM 698 C C . ARG A 1 86 ? -1.140 3.487 -0.401 1.00 94.62 86 ARG A C 1
ATOM 700 O O . ARG A 1 86 ? -1.557 2.516 0.220 1.00 94.62 86 ARG A O 1
ATOM 707 N N . ALA A 1 87 ? -1.808 4.016 -1.423 1.00 95.25 87 ALA A N 1
ATOM 708 C CA . ALA A 1 87 ? -3.046 3.445 -1.934 1.00 95.25 87 ALA A CA 1
ATOM 709 C C . ALA A 1 87 ? -2.824 2.077 -2.600 1.00 95.25 87 ALA A C 1
ATOM 711 O O . ALA A 1 87 ? -3.585 1.151 -2.341 1.00 95.25 87 ALA A O 1
ATOM 712 N N . LEU A 1 88 ? -1.741 1.914 -3.365 1.00 95.81 88 LEU A N 1
ATOM 713 C CA . LEU A 1 88 ? -1.353 0.620 -3.935 1.00 95.81 88 LEU A CA 1
ATOM 714 C C . LEU A 1 88 ? -0.961 -0.397 -2.853 1.00 95.81 88 LEU A C 1
ATOM 716 O O . LEU A 1 88 ? -1.339 -1.560 -2.950 1.00 95.81 88 LEU A O 1
ATOM 720 N N . LEU A 1 89 ? -0.281 0.034 -1.784 1.00 96.44 89 LEU A N 1
ATOM 721 C CA . LEU A 1 89 ? -0.026 -0.815 -0.612 1.00 96.44 89 LEU A CA 1
ATOM 722 C C . LEU A 1 89 ? -1.328 -1.225 0.084 1.00 96.44 89 LEU A C 1
ATOM 724 O O . LEU A 1 89 ? -1.453 -2.365 0.515 1.00 96.44 89 LEU A O 1
ATOM 728 N N . CYS A 1 90 ? -2.319 -0.330 0.154 1.00 96.00 90 CYS A N 1
ATOM 729 C CA . CYS A 1 90 ? -3.647 -0.679 0.651 1.00 96.00 90 CYS A CA 1
ATOM 730 C C . CYS A 1 90 ? -4.284 -1.797 -0.180 1.00 96.00 90 CYS A C 1
ATOM 732 O O . CYS A 1 90 ? -4.826 -2.730 0.400 1.00 96.00 90 CYS A O 1
ATOM 734 N N . ALA A 1 91 ? -4.191 -1.724 -1.511 1.00 96.31 91 ALA A N 1
ATOM 735 C CA . ALA A 1 91 ? -4.697 -2.769 -2.399 1.00 96.31 91 ALA A CA 1
ATOM 736 C C . ALA A 1 91 ? -3.948 -4.098 -2.223 1.00 96.31 91 ALA A C 1
ATOM 738 O O . ALA A 1 91 ? -4.571 -5.150 -2.147 1.00 96.31 91 ALA A O 1
ATOM 739 N N . ALA A 1 92 ? -2.618 -4.043 -2.124 1.00 96.50 92 ALA A N 1
ATOM 740 C CA . ALA A 1 92 ? -1.772 -5.228 -2.027 1.00 96.50 92 ALA A CA 1
ATOM 741 C C . ALA A 1 92 ? -1.905 -5.963 -0.684 1.00 96.50 92 ALA A C 1
ATOM 743 O O . ALA A 1 92 ? -1.789 -7.185 -0.642 1.00 96.50 92 ALA A O 1
ATOM 744 N N . LEU A 1 93 ? -2.115 -5.226 0.411 1.00 96.69 93 LEU A N 1
ATOM 745 C CA . LEU A 1 93 ? -2.128 -5.785 1.764 1.00 96.69 93 LEU A CA 1
ATOM 746 C C . LEU A 1 93 ? -3.527 -6.067 2.300 1.00 96.69 93 LEU A C 1
ATOM 748 O O . LEU A 1 93 ? -3.652 -6.718 3.333 1.00 96.69 93 LEU A O 1
ATOM 752 N N . TYR A 1 94 ? -4.589 -5.611 1.634 1.00 95.06 94 TYR A N 1
ATOM 753 C CA . TYR A 1 94 ? -5.952 -5.930 2.050 1.00 95.06 94 TYR A CA 1
ATOM 754 C C . TYR A 1 94 ? -6.160 -7.465 2.120 1.00 95.06 94 TYR A C 1
ATOM 756 O O . TYR A 1 94 ? -5.744 -8.167 1.199 1.00 95.06 94 TYR A O 1
ATOM 764 N N . PRO A 1 95 ? -6.775 -8.032 3.187 1.00 94.12 95 PRO A N 1
ATOM 765 C CA . PRO A 1 95 ? -7.548 -7.386 4.258 1.00 94.12 95 PRO A CA 1
ATOM 766 C C . PRO A 1 95 ? -6.751 -6.977 5.514 1.00 94.12 95 PRO A C 1
ATOM 768 O O . PRO A 1 95 ? -7.352 -6.729 6.560 1.00 94.12 95 PRO A O 1
ATOM 771 N N . GLN A 1 96 ? -5.418 -6.904 5.459 1.00 95.69 96 GLN A N 1
ATOM 772 C CA . GLN A 1 96 ? -4.546 -6.532 6.585 1.00 95.69 96 GLN A CA 1
ATOM 773 C C . GLN A 1 96 ? -4.555 -5.019 6.853 1.00 95.69 96 GLN A C 1
ATOM 775 O O . GLN A 1 96 ? -3.561 -4.309 6.690 1.00 95.69 96 GLN A O 1
ATOM 780 N N . ILE A 1 97 ? -5.716 -4.522 7.274 1.00 94.75 97 ILE A N 1
ATOM 781 C CA . ILE A 1 97 ? -5.929 -3.128 7.656 1.00 94.75 97 ILE A CA 1
ATOM 782 C C . ILE A 1 97 ? -6.229 -3.024 9.150 1.00 94.75 97 ILE A C 1
ATOM 784 O O . ILE A 1 97 ? -6.827 -3.921 9.749 1.00 94.75 97 ILE A O 1
ATOM 788 N N . ALA A 1 98 ? -5.831 -1.908 9.747 1.00 93.88 98 ALA A N 1
ATOM 789 C CA . ALA A 1 98 ? -6.095 -1.580 11.136 1.00 93.88 98 ALA A CA 1
ATOM 790 C C . ALA A 1 98 ? -6.556 -0.127 11.262 1.00 93.88 98 ALA A C 1
ATOM 792 O O . ALA A 1 98 ? -6.079 0.764 10.558 1.00 93.88 98 ALA A O 1
ATOM 793 N N . VAL A 1 99 ? -7.484 0.105 12.181 1.00 91.94 99 VAL A N 1
ATOM 794 C CA . VAL A 1 99 ? -8.171 1.381 12.366 1.00 91.94 99 VAL A CA 1
ATOM 795 C C . VAL A 1 99 ? -7.964 1.829 13.795 1.00 91.94 99 VAL A C 1
ATOM 797 O O . VAL A 1 99 ? -8.197 1.066 14.734 1.00 91.94 99 VAL A O 1
ATOM 800 N N . LYS A 1 100 ? -7.515 3.067 13.959 1.00 90.44 100 LYS A N 1
ATOM 801 C CA . LYS A 1 100 ? -7.286 3.668 15.261 1.00 90.44 100 LYS A CA 1
ATOM 802 C C . LYS A 1 100 ? -8.598 3.741 16.041 1.00 90.44 100 LYS A C 1
ATOM 804 O O . LYS A 1 100 ? -9.617 4.201 15.531 1.00 90.44 100 LYS A O 1
ATOM 809 N N . GLN A 1 101 ? -8.566 3.293 17.288 1.00 87.38 101 GLN A N 1
ATOM 810 C CA . GLN A 1 101 ? -9.695 3.401 18.202 1.00 87.38 101 GLN A CA 1
ATOM 811 C C . GLN A 1 101 ? -9.684 4.764 18.892 1.00 87.38 101 GLN A C 1
ATOM 813 O O . GLN A 1 101 ? -8.621 5.294 19.228 1.00 87.38 101 GLN A O 1
ATOM 818 N N . ALA A 1 102 ? -10.870 5.327 19.128 1.00 77.44 102 ALA A N 1
ATOM 819 C CA . ALA A 1 102 ? -11.003 6.522 19.949 1.00 77.44 102 ALA A CA 1
ATOM 820 C C . ALA A 1 102 ? -10.465 6.235 21.360 1.00 77.44 102 ALA A C 1
ATOM 822 O O . ALA A 1 102 ? -10.810 5.220 21.971 1.00 77.44 102 ALA A O 1
ATOM 823 N N . SER A 1 103 ? -9.619 7.121 21.882 1.00 65.31 103 SER A N 1
ATOM 824 C CA . SER A 1 103 ? -9.129 7.022 23.253 1.00 65.31 103 SER A CA 1
ATOM 825 C C . SER A 1 103 ? -10.282 7.289 24.223 1.00 65.31 103 SER A C 1
ATOM 827 O O . SER A 1 103 ? -10.731 8.419 24.406 1.00 65.31 103 SER A O 1
ATOM 829 N N . SER A 1 104 ? -10.796 6.233 24.853 1.00 48.03 104 SER A N 1
ATOM 830 C CA . SER A 1 104 ? -11.788 6.356 25.917 1.00 48.03 104 SER A CA 1
ATOM 831 C C . SER A 1 104 ? -11.113 6.899 27.184 1.00 48.03 104 SER A C 1
ATOM 833 O O . SER A 1 104 ? -10.480 6.149 27.926 1.00 48.03 104 SER A O 1
ATOM 835 N N . GLY A 1 105 ? -11.245 8.203 27.425 1.00 46.00 105 GLY A N 1
ATOM 836 C CA . GLY A 1 105 ? -10.743 8.873 28.628 1.00 46.00 105 GLY A CA 1
ATOM 837 C C . GLY A 1 105 ? -9.307 9.380 28.480 1.00 46.00 105 GLY A C 1
ATOM 838 O O . GLY A 1 105 ? -8.461 8.711 27.898 1.00 46.00 105 GLY A O 1
ATOM 839 N N . GLY A 1 106 ? -9.039 10.583 29.002 1.00 47.84 106 GLY A N 1
ATOM 840 C CA . GLY A 1 106 ? -7.811 11.380 28.823 1.00 47.84 106 GLY A CA 1
ATOM 841 C C . GLY A 1 106 ? -6.493 10.798 29.363 1.00 47.84 106 GLY A C 1
ATOM 842 O O . GLY A 1 106 ? -5.606 11.554 29.756 1.00 47.84 106 GLY A O 1
ATOM 843 N N . ALA A 1 107 ? -6.338 9.476 29.398 1.00 51.16 107 ALA A N 1
ATOM 844 C CA . ALA A 1 107 ? -5.096 8.804 29.737 1.00 51.16 107 ALA A CA 1
ATOM 845 C C . ALA A 1 107 ? -4.109 8.842 28.555 1.00 51.16 107 ALA A C 1
ATOM 847 O O . ALA A 1 107 ? -4.443 8.479 27.428 1.00 51.16 107 ALA A O 1
ATOM 848 N N . ARG A 1 108 ? -2.859 9.233 28.838 1.00 59.78 108 ARG A N 1
ATOM 849 C CA . ARG A 1 108 ? -1.699 9.208 27.921 1.00 59.78 108 ARG A CA 1
ATOM 850 C C . ARG A 1 108 ? -1.219 7.768 27.648 1.00 59.78 108 ARG A C 1
ATOM 852 O O . ARG A 1 108 ? -0.079 7.424 27.950 1.00 59.78 108 ARG A O 1
ATOM 859 N N . GLY A 1 109 ? -2.104 6.906 27.156 1.00 68.25 109 GLY A N 1
ATOM 860 C CA . GLY A 1 109 ? -1.773 5.546 26.726 1.00 68.25 109 GLY A CA 1
ATOM 861 C C . GLY A 1 109 ? -1.278 5.496 25.274 1.00 68.25 109 GLY A C 1
ATOM 862 O O . GLY A 1 109 ? -1.473 6.459 24.532 1.00 68.25 109 GLY A O 1
ATOM 863 N N . PRO A 1 110 ? -0.635 4.394 24.848 1.00 75.19 110 PRO A N 1
ATOM 864 C CA . PRO A 1 110 ? -0.298 4.189 23.444 1.00 75.19 110 PRO A CA 1
ATOM 865 C C . PRO A 1 110 ? -1.564 4.070 22.586 1.00 75.19 110 PRO A C 1
ATOM 867 O O . PRO A 1 110 ? -2.581 3.539 23.032 1.00 75.19 110 PRO A O 1
ATOM 870 N N . ASP A 1 111 ? -1.475 4.522 21.335 1.00 86.06 111 ASP A N 1
ATOM 871 C CA . ASP A 1 111 ? -2.559 4.375 20.364 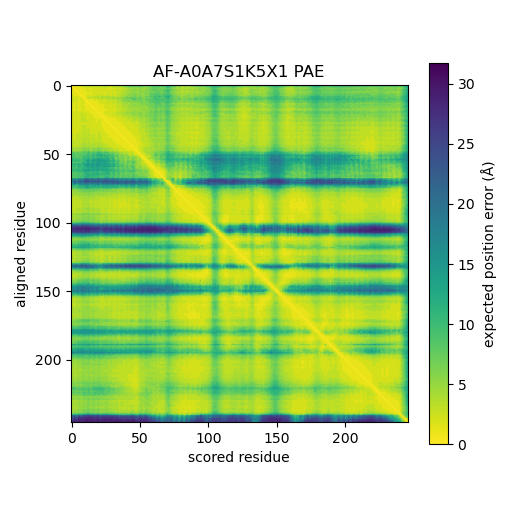1.00 86.06 111 ASP A CA 1
ATOM 872 C C . ASP A 1 111 ? -2.896 2.902 20.116 1.00 86.06 111 ASP A C 1
ATOM 874 O O . ASP A 1 111 ? -2.019 2.090 19.795 1.00 86.06 111 ASP A O 1
ATOM 878 N N . LYS A 1 112 ? -4.190 2.593 20.223 1.00 90.00 112 LYS A N 1
ATOM 879 C CA . LYS A 1 112 ? -4.762 1.268 19.994 1.00 90.00 112 LYS A CA 1
ATOM 880 C C . LYS A 1 112 ? -5.450 1.215 18.638 1.00 90.00 112 LYS A C 1
ATOM 882 O O . LYS A 1 112 ? -6.113 2.168 18.227 1.00 90.00 112 LYS A O 1
ATOM 887 N N . TYR A 1 113 ? -5.310 0.081 17.967 1.00 92.50 113 TYR A N 1
ATOM 888 C CA . TYR A 1 113 ? -5.880 -0.188 16.657 1.00 92.50 113 TYR A CA 1
ATOM 889 C C . TYR A 1 113 ? -6.727 -1.459 16.696 1.00 92.50 113 TYR A C 1
ATOM 891 O O . TYR A 1 113 ? -6.349 -2.448 17.325 1.00 92.50 113 TYR A O 1
ATOM 899 N N . ALA A 1 114 ? -7.851 -1.440 15.988 1.00 92.00 114 ALA A N 1
ATOM 900 C CA . ALA A 1 114 ? -8.675 -2.610 15.715 1.00 92.00 114 ALA A CA 1
ATOM 901 C C . ALA A 1 114 ? -8.450 -3.089 14.279 1.00 92.00 114 ALA A C 1
ATOM 903 O O . ALA A 1 114 ? -8.381 -2.280 13.358 1.00 92.00 114 ALA A O 1
ATOM 904 N N . ALA A 1 115 ? -8.384 -4.400 14.084 1.00 92.00 115 ALA A N 1
ATOM 905 C CA . ALA A 1 115 ? -8.345 -5.046 12.775 1.00 92.00 115 ALA A CA 1
ATOM 906 C C . ALA A 1 115 ? -9.400 -6.162 12.716 1.00 92.00 115 ALA A C 1
ATOM 908 O O . ALA A 1 115 ? -9.976 -6.546 13.740 1.00 92.00 115 ALA A O 1
ATOM 909 N N . LYS A 1 116 ? -9.659 -6.725 11.531 1.00 87.81 116 LYS A N 1
ATOM 910 C CA . LYS A 1 116 ? -10.618 -7.832 11.387 1.00 87.81 116 LYS A CA 1
ATOM 911 C C . LYS A 1 116 ? -10.224 -9.005 12.300 1.00 87.81 116 LYS A C 1
ATOM 913 O O . LYS A 1 116 ? -9.120 -9.539 12.210 1.00 87.81 116 LYS A O 1
ATOM 918 N N . GLY A 1 117 ? -11.117 -9.384 13.218 1.00 86.12 117 GLY A N 1
ATOM 919 C CA . GLY A 1 117 ? -10.867 -10.434 14.218 1.00 86.12 117 GLY A CA 1
ATOM 920 C C . GLY A 1 117 ? -9.921 -10.040 15.364 1.00 86.12 117 GLY A C 1
ATOM 921 O O . GLY A 1 117 ? -9.520 -10.894 16.151 1.00 86.12 117 GLY A O 1
ATOM 922 N N . MET A 1 118 ? -9.561 -8.761 15.483 1.00 87.25 118 MET A N 1
ATOM 923 C CA . MET A 1 118 ? -8.610 -8.244 16.462 1.00 87.25 118 MET A CA 1
ATOM 924 C C . MET A 1 118 ? -9.144 -6.952 17.080 1.00 87.25 118 MET A C 1
ATOM 926 O O . MET A 1 118 ? -9.156 -5.901 16.446 1.00 87.25 118 MET A O 1
ATOM 930 N N . ARG A 1 119 ? -9.574 -7.020 18.342 1.00 84.75 119 ARG A N 1
ATOM 931 C CA . ARG A 1 119 ? -10.169 -5.852 19.010 1.00 84.75 119 ARG A CA 1
ATOM 932 C C . ARG A 1 119 ? -9.149 -4.786 19.383 1.00 84.75 119 ARG A C 1
ATOM 934 O O . ARG A 1 119 ? -9.515 -3.620 19.415 1.00 84.75 119 ARG A O 1
ATOM 941 N N . GLU A 1 120 ? -7.921 -5.191 19.689 1.00 89.75 120 GLU A N 1
ATOM 942 C CA . GLU A 1 120 ? -6.892 -4.290 20.191 1.00 89.75 120 GLU A CA 1
ATOM 943 C C . GLU A 1 120 ? -5.492 -4.784 19.804 1.00 89.75 120 GLU A C 1
ATOM 945 O O . GLU A 1 120 ? -5.111 -5.917 20.109 1.00 89.75 120 GLU A O 1
ATOM 950 N N . ALA A 1 121 ? -4.730 -3.916 19.145 1.00 91.94 121 ALA A N 1
ATOM 951 C CA . ALA A 1 121 ? -3.297 -4.044 18.929 1.00 91.94 121 ALA A CA 1
ATOM 952 C C . ALA A 1 121 ? -2.616 -2.678 18.940 1.00 91.94 121 ALA A C 1
ATOM 954 O O . ALA A 1 121 ? -3.231 -1.643 18.687 1.00 91.94 121 ALA A O 1
ATOM 955 N N . GLU A 1 122 ? -1.315 -2.686 19.195 1.00 91.94 122 GLU A N 1
ATOM 956 C CA . GLU A 1 122 ? -0.475 -1.498 19.135 1.00 91.94 122 GLU A CA 1
ATOM 957 C C . GLU A 1 122 ? 0.477 -1.563 17.941 1.00 91.94 122 GLU A C 1
ATOM 959 O O . GLU A 1 122 ? 0.910 -2.630 17.511 1.00 91.94 122 GLU A O 1
ATOM 964 N N . ILE A 1 123 ? 0.908 -0.409 17.442 1.00 92.44 123 ILE A N 1
ATOM 965 C CA . ILE A 1 123 ? 2.051 -0.368 16.525 1.00 92.44 123 ILE A CA 1
ATOM 966 C C . ILE A 1 123 ? 3.318 -0.794 17.286 1.00 92.44 123 ILE A C 1
ATOM 968 O O . ILE A 1 123 ? 3.574 -0.321 18.402 1.00 92.44 123 ILE A O 1
ATOM 972 N N . HIS A 1 124 ? 4.112 -1.687 16.686 1.00 92.25 124 HIS A N 1
ATOM 973 C CA . HIS A 1 124 ? 5.363 -2.174 17.264 1.00 92.25 124 HIS A CA 1
ATOM 974 C C . HIS A 1 124 ? 6.387 -1.031 17.452 1.00 92.25 124 HIS A C 1
ATOM 976 O O . HIS A 1 124 ? 6.512 -0.187 16.562 1.00 92.25 124 HIS A O 1
ATOM 982 N N . PRO A 1 125 ? 7.185 -1.008 18.543 1.00 90.38 125 PRO A N 1
ATOM 983 C CA . PRO A 1 125 ? 8.170 0.051 18.800 1.00 90.38 125 PRO A CA 1
ATOM 984 C C . PRO A 1 125 ? 9.226 0.289 17.713 1.00 90.38 125 PRO A C 1
ATOM 986 O O . PRO A 1 125 ? 9.762 1.391 17.627 1.00 90.38 125 PRO A O 1
ATOM 989 N N . SER A 1 126 ? 9.528 -0.719 16.891 1.00 90.88 126 SER A N 1
ATOM 990 C CA . SER A 1 126 ? 10.467 -0.584 15.766 1.00 90.88 126 SER A CA 1
ATOM 991 C C . SER A 1 126 ? 9.865 0.107 14.539 1.00 90.88 126 SER A C 1
ATOM 993 O O . SER A 1 126 ? 10.614 0.483 13.643 1.00 90.88 126 SER A O 1
ATOM 995 N N . SER A 1 127 ? 8.538 0.261 14.465 1.00 91.12 127 SER A N 1
ATOM 996 C CA . SER A 1 127 ? 7.897 0.934 13.335 1.00 91.12 127 SER A CA 1
ATOM 997 C C . SER A 1 127 ? 8.100 2.444 13.420 1.00 91.12 127 SER A C 1
ATOM 999 O O . SER A 1 127 ? 7.934 3.060 14.476 1.00 91.12 127 SER A O 1
ATOM 1001 N N . VAL A 1 128 ? 8.376 3.062 12.271 1.00 89.75 128 VAL A N 1
ATOM 1002 C CA . VAL A 1 128 ? 8.508 4.520 12.129 1.00 89.75 128 VAL A CA 1
ATOM 1003 C C . VAL A 1 128 ? 7.221 5.240 12.553 1.00 89.75 128 VAL A C 1
ATOM 1005 O O . VAL A 1 128 ? 7.280 6.324 13.134 1.00 89.75 128 VAL A O 1
ATOM 1008 N N . LEU A 1 129 ? 6.056 4.616 12.349 1.00 88.88 129 LEU A N 1
ATOM 1009 C CA . LEU A 1 129 ? 4.760 5.177 12.742 1.00 88.88 129 LEU A CA 1
ATOM 1010 C C . LEU A 1 129 ? 4.536 5.205 14.255 1.00 88.88 129 LEU A C 1
ATOM 1012 O O . LEU A 1 129 ? 3.703 5.980 14.705 1.00 88.88 129 LEU A O 1
ATOM 1016 N N . LYS A 1 130 ? 5.289 4.442 15.066 1.00 86.00 130 LYS A N 1
ATOM 1017 C CA . LYS A 1 130 ? 5.146 4.514 16.533 1.00 86.00 130 LYS A CA 1
ATOM 1018 C C . LYS A 1 130 ? 5.491 5.903 17.076 1.00 86.00 130 LYS A C 1
ATOM 1020 O O . LYS A 1 130 ? 4.936 6.315 18.088 1.00 86.00 130 LYS A O 1
ATOM 1025 N N . LYS A 1 131 ? 6.428 6.596 16.421 1.00 77.56 131 LYS A N 1
ATOM 1026 C CA . LYS A 1 131 ? 6.917 7.933 16.799 1.00 77.56 131 LYS A CA 1
ATOM 1027 C C . LYS A 1 131 ? 6.332 9.052 15.922 1.00 77.56 131 LYS A C 1
ATOM 1029 O O . LYS A 1 131 ? 6.757 10.194 16.057 1.00 77.56 131 LYS A O 1
ATOM 1034 N N . GLY A 1 132 ? 5.441 8.720 14.984 1.00 66.06 132 GLY A N 1
ATOM 1035 C CA . GLY A 1 132 ? 5.050 9.581 13.867 1.00 66.06 132 GLY A CA 1
ATOM 1036 C C . GLY A 1 132 ? 3.540 9.781 13.715 1.00 66.06 132 GLY A C 1
ATOM 1037 O O . GLY A 1 132 ? 2.771 9.490 14.622 1.00 66.06 132 GLY A O 1
ATOM 1038 N N . ALA A 1 133 ? 3.155 10.329 12.556 1.00 59.78 133 ALA A N 1
ATOM 1039 C CA . ALA A 1 133 ? 1.829 10.854 12.218 1.00 59.78 133 ALA A CA 1
ATOM 1040 C C . ALA A 1 133 ? 0.629 9.989 12.650 1.00 59.78 133 ALA A C 1
ATOM 1042 O O . ALA A 1 133 ? 0.630 8.763 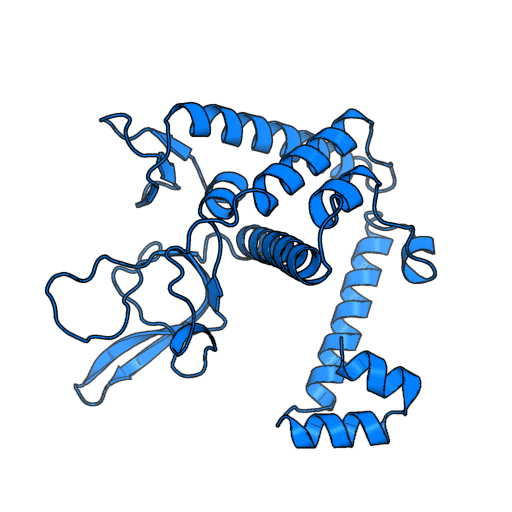12.527 1.00 59.78 133 ALA A O 1
ATOM 1043 N N . ASN A 1 134 ? -0.428 10.683 13.073 1.00 72.06 134 ASN A N 1
ATOM 1044 C CA . ASN A 1 134 ? -1.673 10.139 13.601 1.00 72.06 134 ASN A CA 1
ATOM 1045 C C . ASN A 1 134 ? -2.600 9.622 12.484 1.00 72.06 134 ASN A C 1
ATOM 1047 O O . ASN A 1 134 ? -3.630 10.216 12.189 1.00 72.06 134 ASN A O 1
ATOM 1051 N N . HIS A 1 135 ? -2.226 8.533 11.816 1.00 83.31 135 HIS A N 1
ATOM 1052 C CA . HIS A 1 135 ? -3.079 7.955 10.781 1.00 83.31 135 HIS A CA 1
ATOM 1053 C C . HIS A 1 135 ? -4.246 7.171 11.394 1.00 83.31 135 HIS A C 1
ATOM 1055 O O . HIS A 1 135 ? -4.038 6.187 12.100 1.00 83.31 135 HIS A O 1
ATOM 1061 N N . ILE A 1 136 ? -5.478 7.570 11.059 1.00 88.69 136 ILE A N 1
ATOM 1062 C CA . ILE A 1 136 ? -6.700 6.854 11.463 1.00 88.69 136 ILE A CA 1
ATOM 1063 C C . ILE A 1 136 ? -6.698 5.426 10.910 1.00 88.69 136 ILE A C 1
ATOM 1065 O O . ILE A 1 136 ? -7.113 4.498 11.595 1.00 88.69 136 ILE A O 1
ATOM 1069 N N . CYS A 1 137 ? -6.216 5.242 9.681 1.00 91.44 137 CYS A N 1
ATOM 1070 C CA . CYS A 1 137 ? -6.156 3.948 9.015 1.00 91.44 137 CYS A CA 1
ATOM 1071 C C . CYS A 1 137 ? -4.723 3.589 8.640 1.00 91.44 137 CYS A C 1
ATOM 1073 O O . CYS A 1 137 ? -3.978 4.403 8.087 1.00 91.44 137 CYS A O 1
ATOM 1075 N N . ILE A 1 138 ? -4.357 2.341 8.902 1.00 94.56 138 ILE A N 1
ATOM 1076 C CA . ILE A 1 138 ? -3.063 1.773 8.545 1.00 94.56 138 ILE A CA 1
ATOM 1077 C C . ILE A 1 138 ? -3.252 0.433 7.838 1.00 94.56 138 ILE A C 1
ATOM 1079 O O . ILE A 1 138 ? -4.210 -0.292 8.096 1.00 94.56 138 ILE A O 1
ATOM 1083 N N . VAL A 1 139 ? -2.304 0.089 6.976 1.00 96.12 139 VAL A N 1
ATOM 1084 C CA . VAL A 1 139 ? -2.064 -1.293 6.543 1.00 96.12 139 VAL A CA 1
ATOM 1085 C C . VAL A 1 139 ? -0.839 -1.839 7.261 1.00 96.12 139 VAL A C 1
ATOM 1087 O O . VAL A 1 139 ? 0.019 -1.059 7.687 1.00 96.12 139 VAL A O 1
ATOM 1090 N N . TYR A 1 140 ? -0.767 -3.155 7.425 1.00 95.88 140 TYR A N 1
ATOM 1091 C CA . TYR A 1 140 ? 0.355 -3.845 8.061 1.00 95.88 140 TYR A CA 1
ATOM 1092 C C . TYR A 1 140 ? 0.695 -5.127 7.296 1.00 95.88 140 TYR A C 1
ATOM 1094 O O . TYR A 1 140 ? -0.177 -5.695 6.648 1.00 95.88 140 TYR A O 1
ATOM 1102 N N . GLN A 1 141 ? 1.951 -5.569 7.380 1.00 95.81 141 GLN A N 1
ATOM 1103 C CA . GLN A 1 141 ? 2.409 -6.823 6.758 1.00 95.81 141 GLN A CA 1
ATOM 1104 C C . GLN A 1 141 ? 2.397 -7.991 7.749 1.00 95.81 141 GLN A C 1
ATOM 1106 O O . GLN A 1 141 ? 2.117 -9.134 7.391 1.00 95.81 141 GLN A O 1
ATOM 1111 N N . GLU A 1 142 ? 2.742 -7.711 9.007 1.00 94.00 142 GLU A N 1
ATOM 1112 C CA . GLU A 1 142 ? 2.929 -8.736 10.027 1.00 94.00 142 GLU A CA 1
ATOM 1113 C C . GLU A 1 142 ? 2.276 -8.347 11.352 1.00 94.00 142 GLU A C 1
ATOM 1115 O O . GLU A 1 142 ? 2.189 -7.174 11.733 1.00 94.00 142 GLU A O 1
ATOM 1120 N N . LYS A 1 143 ? 1.863 -9.375 12.098 1.00 92.88 143 LYS A N 1
ATOM 1121 C CA . LYS A 1 143 ? 1.394 -9.256 13.478 1.00 92.88 143 LYS A CA 1
ATOM 1122 C C . LYS A 1 143 ? 2.189 -10.192 14.377 1.00 92.88 143 LYS A C 1
ATOM 1124 O O . LYS A 1 143 ? 2.388 -11.358 14.050 1.00 92.88 143 LYS A O 1
ATOM 1129 N N . SER A 1 144 ? 2.601 -9.699 15.537 1.00 92.62 144 SER A N 1
ATOM 1130 C CA . SER A 1 144 ? 3.349 -10.482 16.524 1.00 92.62 144 SER A CA 1
ATOM 1131 C C . SER A 1 144 ? 2.720 -10.352 17.902 1.00 92.62 144 SER A C 1
ATOM 1133 O O . SER A 1 144 ? 2.377 -9.246 18.316 1.00 92.62 144 SER A O 1
ATOM 1135 N N . LYS A 1 145 ? 2.596 -11.466 18.623 1.00 91.56 145 LYS A N 1
ATOM 1136 C CA . LYS A 1 145 ? 2.100 -11.504 20.000 1.00 91.56 145 LYS A CA 1
ATOM 1137 C C . LYS A 1 145 ? 3.286 -11.666 20.946 1.00 91.56 145 LYS A C 1
ATOM 1139 O O . LYS A 1 145 ? 4.035 -12.628 20.816 1.00 91.56 145 LYS A O 1
ATOM 1144 N N . THR A 1 146 ? 3.425 -10.757 21.901 1.00 87.38 146 THR A N 1
ATOM 1145 C CA . THR A 1 146 ? 4.488 -10.794 22.909 1.00 87.38 146 THR A CA 1
ATOM 1146 C C . THR A 1 146 ? 3.870 -10.748 24.294 1.00 87.38 146 THR A C 1
ATOM 1148 O O . THR A 1 146 ? 2.908 -10.020 24.527 1.00 87.38 146 THR A O 1
ATOM 1151 N N . THR A 1 147 ? 4.416 -11.513 25.230 1.00 84.06 147 THR A N 1
ATOM 1152 C CA . THR A 1 147 ? 4.001 -11.455 26.633 1.00 84.06 147 THR A CA 1
ATOM 1153 C C . THR A 1 147 ? 4.705 -10.287 27.317 1.00 84.06 147 THR A C 1
ATOM 1155 O O . THR A 1 147 ? 5.932 -10.206 27.297 1.00 84.06 147 THR A O 1
ATOM 1158 N N . GLY A 1 148 ? 3.931 -9.356 27.873 1.00 73.38 148 GLY A N 1
ATOM 1159 C CA . GLY A 1 148 ? 4.453 -8.208 28.604 1.00 73.38 148 GLY A CA 1
ATOM 1160 C C . GLY A 1 148 ? 4.971 -8.566 30.006 1.00 73.38 148 GLY A C 1
ATOM 1161 O O . GLY A 1 148 ? 4.791 -9.697 30.469 1.00 73.38 148 GLY A O 1
ATOM 1162 N N . PRO A 1 149 ? 5.592 -7.601 30.715 1.00 73.06 149 PRO A N 1
ATOM 1163 C CA . PRO A 1 149 ? 6.065 -7.779 32.096 1.00 73.06 149 PRO A CA 1
ATOM 1164 C C . PRO A 1 149 ? 4.937 -8.151 33.070 1.00 73.06 149 PRO A C 1
ATOM 1166 O O . PRO A 1 149 ? 5.149 -8.835 34.065 1.00 73.06 149 PRO A O 1
ATOM 1169 N N . ASP A 1 150 ? 3.723 -7.722 32.738 1.00 80.25 150 ASP A N 1
ATOM 1170 C CA . ASP A 1 150 ? 2.451 -7.992 33.402 1.00 80.25 150 ASP A CA 1
ATOM 1171 C C . ASP A 1 150 ? 1.883 -9.392 33.102 1.00 80.25 150 ASP A C 1
ATOM 1173 O O . ASP A 1 150 ? 0.771 -9.707 33.518 1.00 80.25 150 ASP A O 1
ATOM 1177 N N . LYS A 1 151 ? 2.620 -10.243 32.370 1.00 74.81 151 LYS A N 1
ATOM 1178 C CA . LYS A 1 151 ? 2.176 -11.551 31.846 1.00 74.81 151 LYS A CA 1
ATOM 1179 C C . LYS A 1 151 ? 0.953 -11.478 30.922 1.00 74.81 151 LYS A C 1
ATOM 1181 O O . LYS A 1 151 ? 0.450 -12.515 30.489 1.00 74.81 151 LYS A O 1
ATOM 1186 N N . ALA A 1 152 ? 0.505 -10.276 30.566 1.00 80.38 152 ALA A N 1
ATOM 1187 C CA . ALA A 1 152 ? -0.559 -10.074 29.602 1.00 80.38 152 ALA A CA 1
ATOM 1188 C C . ALA A 1 152 ? 0.005 -10.194 28.185 1.00 80.38 152 ALA A C 1
ATOM 1190 O O . ALA A 1 152 ? 1.100 -9.717 27.877 1.00 80.38 152 ALA A O 1
ATOM 1191 N N . ALA A 1 153 ? -0.746 -10.835 27.297 1.00 83.50 153 ALA A N 1
ATOM 1192 C CA . ALA A 1 153 ? -0.356 -10.893 25.903 1.00 83.50 153 ALA A CA 1
ATOM 1193 C C . ALA A 1 153 ? -0.675 -9.575 25.193 1.00 83.50 153 ALA A C 1
ATOM 1195 O O . ALA A 1 153 ? -1.834 -9.175 25.114 1.00 83.50 153 ALA A O 1
ATOM 1196 N N . LYS A 1 154 ? 0.350 -8.948 24.620 1.00 88.38 154 LYS A N 1
ATOM 1197 C CA . LYS A 1 154 ? 0.249 -7.742 23.799 1.00 88.38 154 LYS A CA 1
ATOM 1198 C C . LYS A 1 154 ? 0.417 -8.102 22.336 1.00 88.38 154 LYS A C 1
ATOM 1200 O O . LYS A 1 154 ? 1.299 -8.879 21.970 1.00 88.38 154 LYS A O 1
ATOM 1205 N N . LEU A 1 155 ? -0.444 -7.542 21.502 1.00 92.62 155 LEU A N 1
ATOM 1206 C CA . LEU A 1 155 ? -0.424 -7.759 20.067 1.00 92.62 155 LEU A CA 1
ATOM 1207 C C . LEU A 1 155 ? 0.138 -6.523 19.380 1.00 92.62 155 LEU A C 1
ATOM 1209 O O . LEU A 1 155 ? -0.315 -5.406 19.627 1.00 92.62 155 LEU A O 1
ATOM 1213 N N . TYR A 1 156 ? 1.131 -6.742 18.530 1.00 93.38 156 TYR A N 1
ATOM 1214 C CA . TYR A 1 156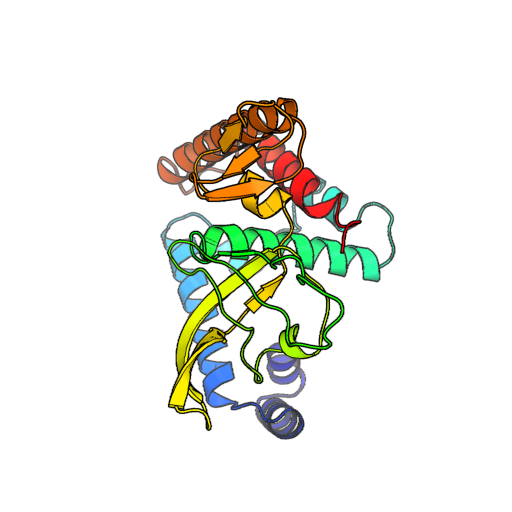 ? 1.837 -5.690 17.824 1.00 93.38 156 TYR A CA 1
ATOM 1215 C C . TYR A 1 156 ? 1.696 -5.839 16.316 1.00 93.38 156 TYR A C 1
ATOM 1217 O O . TYR A 1 156 ? 1.845 -6.942 15.791 1.00 93.38 156 TYR A O 1
ATOM 1225 N N . LEU A 1 157 ? 1.477 -4.716 15.637 1.00 94.69 157 LEU A N 1
ATOM 1226 C CA . LEU A 1 157 ? 1.501 -4.596 14.181 1.00 94.69 157 LEU A CA 1
ATOM 1227 C C . LEU A 1 157 ? 2.872 -4.089 13.724 1.00 94.69 157 LEU A C 1
ATOM 1229 O O . LEU A 1 157 ? 3.399 -3.120 14.284 1.00 94.69 157 LEU A O 1
ATOM 1233 N N . ARG A 1 158 ? 3.449 -4.745 12.718 1.00 94.25 158 ARG A N 1
ATOM 1234 C CA . ARG A 1 158 ? 4.763 -4.427 12.140 1.00 94.25 158 ARG A CA 1
ATOM 1235 C C . ARG A 1 158 ? 4.623 -3.991 10.687 1.00 94.25 158 ARG A C 1
ATOM 1237 O O . ARG A 1 158 ? 3.605 -4.255 10.050 1.00 94.25 158 ARG A O 1
ATOM 1244 N N . ASP A 1 159 ? 5.641 -3.271 10.219 1.00 93.12 159 ASP A N 1
ATOM 1245 C CA . ASP A 1 159 ? 5.740 -2.758 8.846 1.00 93.12 159 ASP A CA 1
ATOM 1246 C C . ASP A 1 159 ? 4.476 -2.012 8.422 1.00 93.12 159 ASP A C 1
ATOM 1248 O O . ASP A 1 159 ? 3.839 -2.275 7.404 1.00 93.12 159 ASP A O 1
ATOM 1252 N N . THR A 1 160 ? 4.074 -1.091 9.295 1.00 94.62 160 THR A N 1
ATOM 1253 C CA . THR A 1 160 ? 2.834 -0.351 9.143 1.00 94.62 160 THR A CA 1
ATOM 1254 C C . THR A 1 160 ? 3.005 0.801 8.158 1.00 94.62 160 THR A C 1
ATOM 1256 O O . THR A 1 160 ? 4.057 1.438 8.091 1.00 94.62 160 THR A O 1
ATOM 1259 N N . THR A 1 161 ? 1.952 1.104 7.403 1.00 94.81 161 THR A N 1
ATOM 1260 C CA . THR A 1 161 ? 1.881 2.277 6.523 1.00 94.81 161 THR A CA 1
ATOM 1261 C C . THR A 1 161 ? 0.531 2.960 6.687 1.00 94.81 161 THR A C 1
ATOM 1263 O O . THR A 1 161 ? -0.507 2.313 6.607 1.00 94.81 161 THR A O 1
ATOM 1266 N N . GLY A 1 162 ? 0.534 4.277 6.904 1.00 93.38 162 GLY A N 1
ATOM 1267 C CA . GLY A 1 162 ? -0.690 5.075 6.964 1.00 93.38 162 GLY A CA 1
ATOM 1268 C C . GLY A 1 162 ? -1.347 5.221 5.597 1.00 93.38 162 GLY A C 1
ATOM 1269 O O . GLY A 1 162 ? -0.683 5.625 4.638 1.00 93.38 162 GLY A O 1
ATOM 1270 N N . VAL A 1 163 ? -2.646 4.941 5.522 1.00 93.06 163 VAL A N 1
ATOM 1271 C CA . VAL A 1 163 ? -3.448 4.988 4.290 1.00 93.06 163 VAL A CA 1
ATOM 1272 C C . VAL A 1 163 ? -4.673 5.881 4.471 1.00 93.06 163 VAL A C 1
ATOM 1274 O O . VAL A 1 163 ? -5.130 6.105 5.591 1.00 93.06 163 VAL A O 1
ATOM 1277 N N . SER A 1 164 ? -5.190 6.433 3.373 1.00 91.19 164 SER A N 1
ATOM 1278 C CA . SER A 1 164 ? -6.403 7.253 3.411 1.00 91.19 164 SER A CA 1
ATOM 1279 C C . SER A 1 164 ? -7.655 6.374 3.422 1.00 91.19 164 SER A C 1
ATOM 1281 O O . SER A 1 164 ? -7.644 5.239 2.937 1.00 91.19 164 SER A O 1
ATOM 1283 N N . LEU A 1 165 ? -8.767 6.926 3.915 1.00 90.44 165 LEU A N 1
ATOM 1284 C CA . LEU A 1 165 ? -10.077 6.272 3.835 1.00 90.44 165 LEU A CA 1
ATOM 1285 C C . LEU A 1 165 ? -10.465 5.979 2.384 1.00 90.44 165 LEU A C 1
ATOM 1287 O O . LEU A 1 165 ? -10.986 4.909 2.090 1.00 90.44 165 LEU A O 1
ATOM 1291 N N . LYS A 1 166 ? -10.125 6.881 1.456 1.00 91.44 166 LYS A N 1
ATOM 1292 C CA . LYS A 1 166 ? -10.355 6.683 0.022 1.00 91.44 166 LYS A CA 1
ATOM 1293 C C . LYS A 1 166 ? -9.635 5.462 -0.532 1.00 91.44 166 LYS A C 1
ATOM 1295 O O . LYS A 1 166 ? -10.213 4.770 -1.359 1.00 91.44 166 LYS A O 1
ATOM 1300 N N . SER A 1 167 ? -8.417 5.170 -0.076 1.00 93.38 167 SER A N 1
ATOM 1301 C CA . SER A 1 167 ? -7.704 3.954 -0.484 1.00 93.38 167 SER A CA 1
ATOM 1302 C C . SER A 1 167 ? -8.454 2.695 -0.049 1.00 93.38 167 SER A C 1
ATOM 1304 O O . SER A 1 167 ? -8.577 1.758 -0.832 1.00 93.38 167 SER A O 1
ATOM 1306 N N . ILE A 1 168 ? -9.026 2.692 1.159 1.00 92.56 168 ILE A N 1
ATOM 1307 C CA . ILE A 1 168 ? -9.845 1.576 1.654 1.00 92.56 168 ILE A CA 1
ATOM 1308 C C . ILE A 1 168 ? -11.178 1.501 0.897 1.00 92.56 168 ILE A C 1
ATOM 1310 O O . ILE A 1 168 ? -11.612 0.420 0.512 1.00 92.56 168 ILE A O 1
ATOM 1314 N N . LEU A 1 169 ? -11.825 2.631 0.613 1.00 93.12 169 LEU A N 1
ATOM 1315 C CA . LEU A 1 169 ? -13.047 2.656 -0.194 1.00 93.12 169 LEU A CA 1
ATOM 1316 C C . LEU A 1 169 ? -12.786 2.267 -1.658 1.00 93.12 169 LEU A C 1
ATOM 1318 O O . LEU A 1 169 ? -13.658 1.683 -2.291 1.00 93.12 169 LEU A O 1
ATOM 1322 N N . ALA A 1 170 ? -11.590 2.497 -2.198 1.00 93.56 170 ALA A N 1
ATOM 1323 C CA . ALA A 1 170 ? -11.217 2.076 -3.546 1.00 93.56 170 ALA A CA 1
ATOM 1324 C C . ALA A 1 170 ? -10.853 0.586 -3.623 1.00 93.56 170 ALA A C 1
ATOM 1326 O O . ALA A 1 170 ? -11.290 -0.078 -4.556 1.00 93.56 170 ALA A O 1
ATOM 1327 N N . PHE A 1 171 ? -10.105 0.060 -2.647 1.00 94.31 171 PHE A N 1
ATOM 1328 C CA . PHE A 1 171 ? -9.469 -1.264 -2.747 1.00 94.31 171 PHE A CA 1
ATOM 1329 C C . PHE A 1 171 ? -9.843 -2.266 -1.650 1.00 94.31 171 PHE A C 1
ATOM 1331 O O . PHE A 1 171 ? -9.383 -3.402 -1.674 1.00 94.31 171 PHE A O 1
ATOM 1338 N N . GLY A 1 172 ? -10.637 -1.856 -0.665 1.00 92.62 172 GLY A N 1
ATOM 1339 C CA . GLY A 1 172 ? -11.104 -2.730 0.403 1.00 92.62 172 GLY A CA 1
ATOM 1340 C C . GLY A 1 172 ? -12.239 -3.655 -0.031 1.00 92.62 172 GLY A C 1
ATOM 1341 O O . GLY A 1 172 ? -12.581 -3.766 -1.206 1.00 92.62 172 GLY A O 1
ATOM 1342 N N . GLY A 1 173 ? -12.869 -4.294 0.949 1.00 92.38 173 GLY A N 1
ATOM 1343 C CA . GLY A 1 173 ? -13.941 -5.261 0.733 1.00 92.38 173 GLY A CA 1
ATOM 1344 C C . GLY A 1 173 ? -15.280 -4.619 0.392 1.00 92.38 173 GLY A C 1
ATOM 1345 O O . GLY A 1 173 ? -15.347 -3.482 -0.083 1.00 92.38 173 GLY A O 1
ATOM 1346 N N . GLU A 1 174 ? -16.351 -5.375 0.614 1.00 94.31 174 GLU A N 1
ATOM 1347 C CA . GLU A 1 174 ? -17.719 -4.959 0.312 1.00 94.31 174 GLU A CA 1
ATOM 1348 C C . GLU A 1 174 ? -18.083 -3.644 1.010 1.00 94.31 174 GLU A C 1
ATOM 1350 O O . GLU A 1 174 ? -17.684 -3.405 2.147 1.00 94.31 174 GLU A O 1
ATOM 1355 N N . LEU A 1 175 ? -18.796 -2.768 0.300 1.00 94.69 175 LEU A N 1
ATOM 1356 C CA . LEU A 1 175 ? -19.239 -1.476 0.819 1.00 94.69 175 LEU A CA 1
ATOM 1357 C C . LEU A 1 175 ? -20.740 -1.536 1.050 1.00 94.69 175 LEU A C 1
ATOM 1359 O O . LEU A 1 175 ? -21.468 -1.797 0.099 1.00 94.69 175 LEU A O 1
ATOM 1363 N N . GLU A 1 176 ? -21.198 -1.229 2.254 1.00 93.00 176 GLU A N 1
ATOM 1364 C CA . GLU A 1 176 ? -22.610 -1.194 2.640 1.00 93.00 176 GLU A CA 1
ATOM 1365 C C . GLU A 1 176 ? -22.947 0.144 3.300 1.00 93.00 176 GLU A C 1
ATOM 1367 O O . GLU A 1 176 ? -22.092 0.780 3.913 1.00 93.00 176 GLU A O 1
ATOM 1372 N N . ALA A 1 177 ? -24.193 0.600 3.171 1.00 90.94 177 ALA A N 1
ATOM 1373 C CA . ALA A 1 177 ? -24.653 1.769 3.914 1.00 90.94 177 ALA A CA 1
ATOM 1374 C C . ALA A 1 177 ? -25.064 1.337 5.324 1.00 90.94 177 ALA A C 1
ATOM 1376 O O . ALA A 1 177 ? -25.723 0.310 5.481 1.00 90.94 177 ALA A O 1
ATOM 1377 N N . SER A 1 178 ? -24.723 2.133 6.336 1.00 89.19 178 SER A N 1
ATOM 1378 C CA . SER A 1 178 ? -25.275 1.949 7.677 1.00 89.19 178 SER A CA 1
ATOM 1379 C C . SER A 1 178 ? -26.799 2.124 7.681 1.00 89.19 178 SER A C 1
ATOM 1381 O O . SER A 1 178 ? -27.364 2.803 6.819 1.00 89.19 178 SER A O 1
ATOM 1383 N N . GLU A 1 179 ? -27.471 1.540 8.678 1.00 86.50 179 GLU A N 1
ATOM 1384 C CA . GLU A 1 179 ? -28.932 1.631 8.838 1.00 86.50 179 GLU A CA 1
ATOM 1385 C C . GLU A 1 179 ? -29.427 3.085 8.887 1.00 86.50 179 GLU A C 1
ATOM 1387 O O . GLU A 1 179 ? -30.441 3.428 8.281 1.00 86.50 179 GLU A O 1
ATOM 1392 N N . ASP A 1 180 ? -28.667 3.963 9.546 1.00 84.81 180 ASP A N 1
ATOM 1393 C CA . ASP A 1 180 ? -28.949 5.397 9.655 1.00 84.81 180 ASP A CA 1
ATOM 1394 C C . ASP A 1 180 ? -28.468 6.222 8.444 1.00 84.81 180 ASP A C 1
ATOM 1396 O O . ASP A 1 180 ? -28.677 7.436 8.405 1.00 84.81 180 ASP A O 1
ATOM 1400 N N . ARG A 1 181 ? -27.841 5.577 7.447 1.00 81.12 181 ARG A N 1
ATOM 1401 C CA . ARG A 1 181 ? -27.286 6.177 6.221 1.00 81.12 181 ARG A CA 1
ATOM 1402 C C . ARG A 1 181 ? -26.305 7.328 6.471 1.00 81.12 181 ARG A C 1
ATOM 1404 O O . ARG A 1 181 ? -26.221 8.254 5.665 1.00 81.12 181 ARG A O 1
ATOM 1411 N N . ARG A 1 182 ? -25.558 7.284 7.574 1.00 83.00 182 ARG A N 1
ATOM 1412 C CA . ARG A 1 182 ? -24.515 8.277 7.894 1.00 83.00 182 ARG A CA 1
ATOM 1413 C C . ARG A 1 182 ? -23.100 7.769 7.662 1.00 83.00 182 ARG A C 1
ATOM 1415 O O . ARG A 1 182 ? -22.177 8.573 7.603 1.00 83.00 182 ARG A O 1
ATOM 1422 N N . GLN A 1 183 ? -22.936 6.454 7.558 1.00 88.38 183 GLN A N 1
ATOM 1423 C CA . GLN A 1 183 ? -21.637 5.808 7.480 1.00 88.38 183 GLN A CA 1
ATOM 1424 C C . GLN A 1 183 ? -21.626 4.736 6.395 1.00 88.38 183 GLN A C 1
ATOM 1426 O O . GLN A 1 183 ? -22.654 4.157 6.033 1.00 88.38 183 GLN A O 1
ATOM 1431 N N . ILE A 1 184 ? -20.427 4.443 5.908 1.00 90.81 184 ILE A N 1
ATOM 1432 C CA . ILE A 1 184 ? -20.153 3.299 5.046 1.00 90.81 184 ILE A CA 1
ATOM 1433 C C . ILE A 1 184 ? -19.545 2.200 5.909 1.00 90.81 184 ILE A C 1
ATOM 1435 O O . ILE A 1 184 ? -18.559 2.427 6.609 1.00 90.81 184 ILE A O 1
ATOM 1439 N N . ILE A 1 185 ? -20.122 1.007 5.852 1.00 92.44 185 ILE A N 1
ATOM 1440 C CA . ILE A 1 185 ? -19.576 -0.203 6.455 1.00 92.44 185 ILE A CA 1
ATOM 1441 C C . ILE A 1 185 ? -18.733 -0.909 5.390 1.00 92.44 185 ILE A C 1
ATOM 1443 O O . ILE A 1 185 ? -19.225 -1.220 4.308 1.00 92.44 185 ILE A O 1
ATOM 1447 N N . VAL A 1 186 ? -17.459 -1.147 5.687 1.00 92.94 186 VAL A N 1
ATOM 1448 C CA . VAL A 1 186 ? -16.525 -1.884 4.834 1.00 92.94 186 VAL A CA 1
ATOM 1449 C C . VAL A 1 186 ? -16.346 -3.290 5.400 1.00 92.94 186 VAL A C 1
ATOM 1451 O O . VAL A 1 186 ? -15.907 -3.452 6.544 1.00 92.94 186 VAL A O 1
ATOM 1454 N N . ASP A 1 187 ? -16.668 -4.304 4.593 1.00 92.31 187 ASP A N 1
ATOM 1455 C CA . ASP A 1 187 ? -16.476 -5.734 4.889 1.00 92.31 187 ASP A CA 1
ATOM 1456 C C . ASP A 1 187 ? -17.141 -6.177 6.212 1.00 92.31 187 ASP A C 1
ATOM 1458 O O . ASP A 1 187 ? -16.656 -7.050 6.931 1.00 92.31 187 ASP A O 1
ATOM 1462 N N . GLY A 1 188 ? -18.247 -5.517 6.569 1.00 90.38 188 GLY A N 1
ATOM 1463 C CA . GLY A 1 188 ? -19.075 -5.836 7.735 1.00 90.38 188 GLY A CA 1
ATOM 1464 C C . GLY A 1 188 ? -18.509 -5.440 9.106 1.00 90.38 188 GLY A C 1
ATOM 1465 O O . GLY A 1 188 ? -19.158 -5.708 10.116 1.00 90.38 188 GLY A O 1
ATOM 1466 N N . TRP A 1 189 ? -17.326 -4.815 9.199 1.00 88.62 189 TRP A N 1
ATOM 1467 C CA . TRP A 1 189 ? -16.700 -4.529 10.506 1.00 88.62 189 TRP A CA 1
ATOM 1468 C C . TRP A 1 189 ? -16.159 -3.109 10.675 1.00 88.62 189 TRP A C 1
ATOM 1470 O O . TRP A 1 189 ? -16.154 -2.590 11.794 1.00 88.62 189 TRP A O 1
ATOM 1480 N N . PHE A 1 190 ? -15.704 -2.472 9.597 1.00 85.75 190 PHE A N 1
ATOM 1481 C CA . PHE A 1 190 ? -15.101 -1.144 9.650 1.00 85.75 190 PHE A CA 1
ATOM 1482 C C . PHE A 1 190 ? -16.117 -0.081 9.233 1.00 85.75 190 PHE A C 1
ATOM 1484 O O . PHE A 1 190 ? -16.755 -0.229 8.199 1.00 85.75 190 PHE A O 1
ATOM 1491 N N . ARG A 1 191 ? -16.275 0.991 10.018 1.00 88.31 191 ARG A N 1
ATOM 1492 C CA . ARG A 1 191 ? -17.187 2.100 9.705 1.00 88.31 191 ARG A CA 1
ATOM 1493 C C . ARG A 1 191 ? -16.405 3.345 9.303 1.00 88.31 191 ARG A C 1
ATOM 1495 O O . ARG A 1 191 ? -15.464 3.726 9.995 1.00 88.31 191 ARG A O 1
ATOM 1502 N N . VAL A 1 192 ? -16.820 3.965 8.206 1.00 86.31 192 VAL A N 1
ATOM 1503 C CA . VAL A 1 192 ? -16.239 5.184 7.641 1.00 86.31 192 VAL A CA 1
ATOM 1504 C C . VAL A 1 192 ? -17.299 6.272 7.610 1.00 86.31 192 VAL A C 1
ATOM 1506 O O . VAL A 1 192 ? -18.378 6.057 7.058 1.00 86.31 192 VAL A O 1
ATOM 1509 N N . ASP A 1 193 ? -16.974 7.444 8.147 1.00 82.06 193 ASP A N 1
ATOM 1510 C CA . ASP A 1 193 ? -17.805 8.636 7.994 1.00 82.06 193 ASP A CA 1
ATOM 1511 C C . ASP A 1 193 ? -17.690 9.139 6.549 1.00 82.06 193 ASP A C 1
ATOM 1513 O O . ASP A 1 193 ? -16.695 9.747 6.156 1.00 82.06 193 ASP A O 1
ATOM 1517 N N . ALA A 1 194 ? -18.689 8.812 5.734 1.00 78.44 194 ALA A N 1
ATOM 1518 C CA . ALA A 1 194 ? -18.761 9.170 4.324 1.00 78.44 194 ALA A CA 1
ATOM 1519 C C . ALA A 1 194 ? -20.223 9.178 3.864 1.00 78.44 194 ALA A C 1
ATOM 1521 O O . ALA A 1 194 ? -21.081 8.511 4.450 1.00 78.44 194 ALA A O 1
ATOM 1522 N N . SER A 1 195 ? -20.514 9.938 2.807 1.00 80.75 195 SER A N 1
ATOM 1523 C CA . SER A 1 195 ? -21.874 10.045 2.284 1.00 80.75 195 SER A CA 1
ATOM 1524 C C . SER A 1 195 ? -22.302 8.710 1.666 1.00 80.75 195 SER A C 1
ATOM 1526 O O . SER A 1 195 ? -21.515 8.090 0.950 1.00 80.75 195 SER A O 1
ATOM 1528 N N . PRO A 1 196 ? -23.567 8.273 1.813 1.00 76.56 196 PRO A N 1
ATOM 1529 C CA . PRO A 1 196 ? -24.080 7.112 1.082 1.00 76.56 196 PRO A CA 1
ATOM 1530 C C . PRO A 1 196 ? -23.909 7.219 -0.440 1.00 76.56 196 PRO A C 1
ATOM 1532 O O . PRO A 1 196 ? -23.848 6.203 -1.129 1.00 76.56 196 PRO A O 1
ATOM 1535 N N . GLN A 1 197 ? -23.818 8.440 -0.979 1.00 83.75 197 GLN A N 1
ATOM 1536 C CA . GLN A 1 197 ? -23.543 8.672 -2.398 1.00 83.75 197 GLN A CA 1
ATOM 1537 C C . GLN A 1 197 ? -22.140 8.197 -2.803 1.00 83.75 197 GLN A C 1
ATOM 1539 O O . GLN A 1 197 ? -21.971 7.684 -3.913 1.00 83.75 197 GLN A O 1
ATOM 1544 N N . ASP A 1 198 ? -21.163 8.281 -1.894 1.00 85.81 198 ASP A N 1
ATOM 1545 C CA . ASP A 1 198 ? -19.790 7.838 -2.140 1.00 85.81 198 ASP A CA 1
ATOM 1546 C C . ASP A 1 198 ? -19.751 6.330 -2.411 1.00 85.81 198 ASP A C 1
ATOM 1548 O O . ASP A 1 198 ? -19.000 5.887 -3.278 1.00 85.81 198 ASP A O 1
ATOM 1552 N N . ILE A 1 199 ? -20.623 5.535 -1.772 1.00 90.44 199 ILE A N 1
ATOM 1553 C CA . ILE A 1 199 ? -20.734 4.088 -2.027 1.00 90.44 199 ILE A CA 1
ATOM 1554 C C . ILE A 1 199 ? -20.969 3.823 -3.514 1.00 90.44 199 ILE A C 1
ATOM 1556 O O . ILE A 1 199 ? -20.290 2.989 -4.114 1.00 90.44 199 ILE A O 1
ATOM 1560 N N . THR A 1 200 ? -21.924 4.526 -4.123 1.00 91.00 200 THR A N 1
ATOM 1561 C CA . THR A 1 200 ? -22.265 4.342 -5.539 1.00 91.00 200 THR A CA 1
ATOM 1562 C C . THR A 1 200 ? -21.096 4.731 -6.438 1.00 91.00 200 THR A C 1
ATOM 1564 O O . THR A 1 200 ? -20.783 3.998 -7.378 1.00 91.00 200 THR A O 1
ATOM 1567 N N . VAL A 1 201 ? -20.412 5.836 -6.124 1.00 91.88 201 VAL A N 1
ATOM 1568 C CA . VAL A 1 201 ? -19.230 6.294 -6.868 1.00 91.88 201 VAL A CA 1
ATOM 1569 C C . VAL A 1 201 ? -18.107 5.262 -6.784 1.00 91.88 201 VAL A C 1
ATOM 1571 O O . VAL A 1 201 ? -17.619 4.814 -7.821 1.00 91.88 201 VAL A O 1
ATOM 1574 N N . PHE A 1 202 ? -17.737 4.819 -5.580 1.00 93.06 202 PHE A N 1
ATOM 1575 C CA . PHE A 1 202 ? -16.672 3.834 -5.384 1.00 93.06 202 PHE A CA 1
ATOM 1576 C C . PHE A 1 202 ? -17.021 2.475 -5.999 1.00 93.06 202 PHE A C 1
ATOM 1578 O O . PHE A 1 202 ? -16.176 1.888 -6.669 1.00 93.06 202 PHE A O 1
ATOM 1585 N N . ARG A 1 203 ? -18.263 1.989 -5.870 1.00 94.44 203 ARG A N 1
ATOM 1586 C CA . ARG A 1 203 ? -18.706 0.747 -6.532 1.00 94.44 203 ARG A CA 1
ATOM 1587 C C . ARG A 1 203 ? -18.612 0.849 -8.052 1.00 94.44 203 ARG A C 1
ATOM 1589 O O . ARG A 1 203 ? -18.120 -0.075 -8.699 1.00 94.44 203 ARG A O 1
ATOM 1596 N N . ARG A 1 204 ? -19.051 1.971 -8.633 1.00 94.50 204 ARG A N 1
ATOM 1597 C CA . ARG A 1 204 ? -18.962 2.183 -10.083 1.00 94.50 204 ARG A CA 1
ATOM 1598 C C . ARG A 1 204 ? -17.509 2.261 -10.541 1.00 94.50 204 ARG A C 1
ATOM 1600 O O . ARG A 1 204 ? -17.168 1.643 -11.545 1.00 94.50 204 ARG A O 1
ATOM 1607 N N . LEU A 1 205 ? -16.664 2.972 -9.800 1.00 94.06 205 LEU A N 1
ATOM 1608 C CA . LEU A 1 205 ? -15.240 3.101 -10.090 1.00 94.06 205 LEU A CA 1
ATOM 1609 C C . LEU A 1 205 ? -14.517 1.751 -10.034 1.00 94.06 205 LEU A C 1
ATOM 1611 O O . LEU A 1 205 ? -13.775 1.430 -10.957 1.00 94.06 205 LEU A O 1
ATOM 1615 N N . ARG A 1 206 ? -14.788 0.940 -9.002 1.00 95.75 206 ARG A N 1
ATOM 1616 C C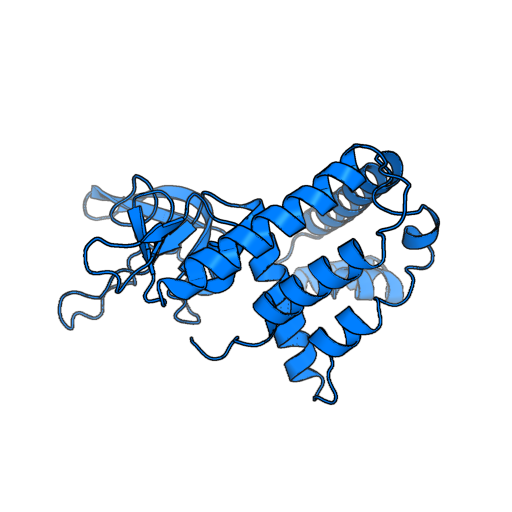A . ARG A 1 206 ? -14.273 -0.432 -8.880 1.00 95.75 206 ARG A CA 1
ATOM 1617 C C . ARG A 1 206 ? -14.694 -1.291 -10.066 1.00 95.75 206 ARG A C 1
ATOM 1619 O O . ARG A 1 206 ? -13.847 -1.888 -10.709 1.00 95.75 206 ARG A O 1
ATOM 1626 N N . SER A 1 207 ? -15.976 -1.266 -10.432 1.00 96.31 207 SER A N 1
ATOM 1627 C CA . SER A 1 207 ? -16.476 -2.020 -11.588 1.00 96.31 207 SER A CA 1
ATOM 1628 C C . SER A 1 207 ? -15.815 -1.601 -12.908 1.00 96.31 207 SER A C 1
ATOM 1630 O O . SER A 1 207 ? -15.554 -2.453 -13.758 1.00 96.31 207 SER A O 1
ATOM 1632 N N . LEU A 1 208 ? -15.533 -0.307 -13.087 1.00 96.38 208 LEU A N 1
ATOM 1633 C CA . LEU A 1 208 ? -14.794 0.185 -14.249 1.00 96.38 208 LEU A CA 1
ATOM 1634 C C . LEU A 1 208 ? -13.339 -0.299 -14.229 1.00 96.38 208 LEU A C 1
ATOM 1636 O O . LEU A 1 208 ? -12.866 -0.783 -15.256 1.00 96.38 208 LEU A O 1
ATOM 1640 N N . LEU A 1 209 ? -12.658 -0.217 -13.080 1.00 95.50 209 LEU A N 1
ATOM 1641 C CA . LEU A 1 209 ? -11.297 -0.732 -12.916 1.00 95.50 209 LEU A CA 1
ATOM 1642 C C . LEU A 1 209 ? -11.232 -2.236 -13.197 1.00 95.50 209 LEU A C 1
ATOM 1644 O O . LEU A 1 209 ? -10.383 -2.662 -13.971 1.00 95.50 209 LEU A O 1
ATOM 1648 N N . ASP A 1 210 ? -12.153 -3.024 -12.646 1.00 96.19 210 ASP A N 1
ATOM 1649 C CA . ASP A 1 210 ? -12.238 -4.467 -12.886 1.00 96.19 210 ASP A CA 1
ATOM 1650 C C . ASP A 1 210 ? -12.420 -4.771 -14.372 1.00 96.19 210 ASP A C 1
ATOM 1652 O O . ASP A 1 210 ? -11.814 -5.698 -14.902 1.00 96.19 210 ASP A O 1
ATOM 1656 N N . GLY A 1 211 ? -13.233 -3.975 -15.073 1.00 96.50 211 GLY A N 1
ATOM 1657 C CA . GLY A 1 211 ? -13.394 -4.087 -16.519 1.00 96.50 211 GLY A CA 1
ATOM 1658 C C . GLY A 1 211 ? -12.090 -3.828 -17.278 1.00 96.50 211 GLY A C 1
ATOM 1659 O O . GLY A 1 211 ? -11.788 -4.547 -18.227 1.00 96.50 211 GLY A O 1
ATOM 1660 N N . VAL A 1 212 ? -11.309 -2.830 -16.856 1.00 95.06 212 VAL A N 1
ATOM 1661 C CA . VAL A 1 212 ? -9.990 -2.528 -17.435 1.00 95.06 212 VAL A CA 1
ATOM 1662 C C . VAL A 1 212 ? -8.997 -3.655 -17.153 1.00 95.06 212 VAL A C 1
ATOM 1664 O O . VAL A 1 212 ? -8.336 -4.132 -18.073 1.00 95.06 212 VAL A O 1
ATOM 1667 N N . LEU A 1 213 ? -8.926 -4.122 -15.904 1.00 93.81 213 LEU A N 1
ATOM 1668 C CA . LEU A 1 213 ? -8.029 -5.200 -15.493 1.00 93.81 213 LEU A CA 1
ATOM 1669 C C . LEU A 1 213 ? -8.370 -6.518 -16.191 1.00 93.81 213 LEU A C 1
ATOM 1671 O O . LEU A 1 213 ? -7.458 -7.191 -16.651 1.00 93.81 213 LEU A O 1
ATOM 1675 N N . ARG A 1 214 ? -9.655 -6.863 -16.347 1.00 95.62 214 ARG A N 1
ATOM 1676 C CA . ARG A 1 214 ? -10.083 -8.054 -17.102 1.00 95.62 214 ARG A CA 1
ATOM 1677 C C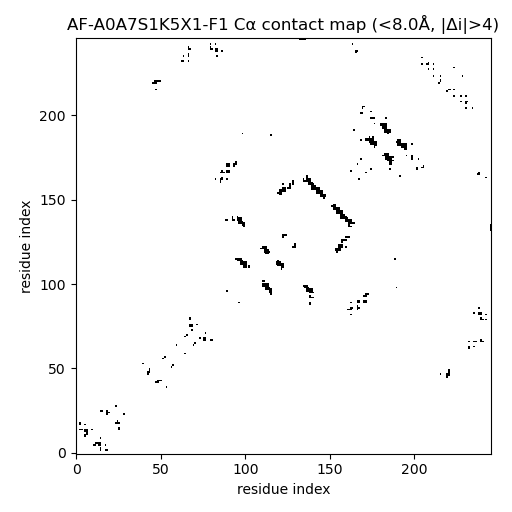 . ARG A 1 214 ? -9.626 -8.001 -18.552 1.00 95.62 214 ARG A C 1
ATOM 1679 O O . ARG A 1 214 ? -8.976 -8.934 -18.996 1.00 95.62 214 ARG A O 1
ATOM 1686 N N . ARG A 1 215 ? -9.852 -6.882 -19.253 1.00 94.44 215 ARG A N 1
ATOM 1687 C CA . ARG A 1 215 ? -9.357 -6.717 -20.632 1.00 94.44 215 ARG A CA 1
ATOM 1688 C C . ARG A 1 215 ? -7.836 -6.855 -20.716 1.00 94.44 215 ARG A C 1
ATOM 1690 O O . ARG A 1 215 ? -7.335 -7.454 -21.660 1.00 94.44 215 ARG A O 1
ATOM 1697 N N . LYS A 1 216 ? -7.108 -6.335 -19.722 1.00 92.50 216 LYS A N 1
ATOM 1698 C CA . LYS A 1 216 ? -5.649 -6.475 -19.643 1.00 92.50 216 LYS A CA 1
ATOM 1699 C C . LYS A 1 216 ? -5.214 -7.903 -19.297 1.00 92.50 216 LYS A C 1
ATOM 1701 O O . LYS A 1 216 ? -4.156 -8.314 -19.730 1.00 92.50 216 LYS A O 1
ATOM 1706 N N . ILE A 1 217 ? -6.002 -8.679 -18.561 1.00 93.69 217 ILE A N 1
ATOM 1707 C CA . ILE A 1 217 ? -5.729 -10.107 -18.332 1.00 93.69 217 ILE A CA 1
ATOM 1708 C C . ILE A 1 217 ? -5.993 -10.915 -19.611 1.00 93.69 217 ILE A C 1
ATOM 1710 O O . ILE A 1 217 ? -5.183 -11.769 -19.960 1.00 93.69 217 ILE A O 1
ATOM 1714 N N . ASP A 1 218 ? -7.083 -10.619 -20.325 1.00 94.50 218 ASP A N 1
ATOM 1715 C CA . ASP A 1 218 ? -7.469 -11.314 -21.561 1.00 94.50 218 ASP A CA 1
ATOM 1716 C C . ASP A 1 218 ? -6.497 -11.020 -22.717 1.00 94.50 218 ASP A C 1
ATOM 1718 O O . ASP A 1 218 ? -6.201 -11.895 -23.531 1.00 94.50 218 ASP A O 1
ATOM 1722 N N . ALA A 1 219 ? -5.974 -9.792 -22.783 1.00 94.31 219 ALA A N 1
ATOM 1723 C CA . ALA A 1 219 ? -4.979 -9.364 -23.760 1.00 94.31 219 ALA A CA 1
ATOM 1724 C C . ALA A 1 219 ? -3.850 -8.553 -23.088 1.00 94.31 219 ALA A C 1
ATOM 1726 O O . ALA A 1 219 ? -3.822 -7.323 -23.192 1.00 94.31 219 ALA A O 1
ATOM 1727 N N . PRO A 1 220 ? -2.876 -9.213 -22.431 1.00 91.94 220 PRO A N 1
ATOM 1728 C CA . PRO A 1 220 ? -1.841 -8.528 -21.651 1.00 91.94 220 PRO A CA 1
ATOM 1729 C C . PRO A 1 220 ? -0.992 -7.558 -22.450 1.00 91.94 220 PRO A C 1
ATOM 1731 O O . PRO A 1 220 ? -0.735 -6.457 -21.982 1.00 91.94 220 PRO A O 1
ATOM 1734 N N . GLN A 1 221 ? -0.645 -7.905 -23.686 1.00 89.19 221 GLN A N 1
ATOM 1735 C CA . GLN A 1 221 ? 0.179 -7.059 -24.552 1.00 89.19 221 GLN A CA 1
ATOM 1736 C C . GLN A 1 221 ? -0.588 -5.873 -25.163 1.00 89.19 221 GLN A C 1
ATOM 1738 O O . GLN A 1 221 ? 0.031 -4.991 -25.749 1.00 89.19 221 GLN A O 1
ATOM 1743 N N . ALA A 1 222 ? -1.923 -5.837 -25.057 1.00 88.62 222 ALA A N 1
ATOM 1744 C CA . ALA A 1 222 ? -2.712 -4.743 -25.611 1.00 88.62 222 ALA A CA 1
ATOM 1745 C C . ALA A 1 222 ? -2.585 -3.485 -24.744 1.00 88.62 222 ALA A C 1
ATOM 1747 O O . ALA A 1 222 ? -2.684 -3.542 -23.512 1.00 88.62 222 ALA A O 1
ATOM 1748 N N . ASP A 1 223 ? -2.391 -2.335 -25.384 1.00 85.38 223 ASP A N 1
ATOM 1749 C CA . ASP A 1 223 ? -2.450 -1.051 -24.696 1.00 85.38 223 ASP A CA 1
ATOM 1750 C C . ASP A 1 223 ? -3.862 -0.769 -24.172 1.00 85.38 223 ASP A C 1
ATOM 1752 O O . ASP A 1 223 ? -4.864 -1.303 -24.656 1.00 85.38 223 ASP A O 1
ATOM 1756 N N . LEU A 1 224 ? -3.939 0.076 -23.142 1.00 86.56 224 LEU A N 1
ATOM 1757 C CA . LEU A 1 224 ? -5.225 0.522 -22.623 1.00 86.56 224 LEU A CA 1
ATOM 1758 C C . LEU A 1 224 ? -5.939 1.380 -23.671 1.00 86.56 224 LEU A C 1
ATOM 1760 O O . LEU A 1 224 ? -5.359 2.309 -24.230 1.00 86.56 224 LEU A O 1
ATOM 1764 N N . ASP A 1 225 ? -7.223 1.099 -23.875 1.00 88.81 225 ASP A N 1
ATOM 1765 C CA . ASP A 1 225 ? -8.108 1.947 -24.664 1.00 88.81 225 ASP A CA 1
ATOM 1766 C C . ASP A 1 225 ? -8.315 3.322 -23.997 1.00 88.81 225 ASP A C 1
ATOM 1768 O O . ASP A 1 225 ? -8.020 3.526 -22.815 1.00 88.81 225 ASP A O 1
ATOM 1772 N N . GLU A 1 226 ? -8.867 4.291 -24.735 1.00 88.38 226 GLU A N 1
ATOM 1773 C CA . GLU A 1 226 ? -9.135 5.641 -24.207 1.00 88.38 226 GLU A CA 1
ATOM 1774 C C . GLU A 1 226 ? -9.989 5.627 -22.932 1.00 88.38 226 GLU A C 1
ATOM 1776 O O . GLU A 1 226 ? -9.856 6.487 -22.058 1.00 88.38 226 GLU A O 1
ATOM 1781 N N . LEU A 1 227 ? -10.909 4.665 -22.825 1.00 89.12 227 LEU A N 1
ATOM 1782 C CA . LEU A 1 227 ? -11.708 4.480 -21.622 1.00 89.12 227 LEU A CA 1
ATOM 1783 C C . LEU A 1 227 ? -10.843 3.980 -20.461 1.00 89.12 227 LEU A C 1
ATOM 1785 O O . LEU A 1 227 ? -10.940 4.530 -19.367 1.00 89.12 227 LEU A O 1
ATOM 1789 N N . GLY A 1 228 ? -9.989 2.981 -20.680 1.00 90.62 228 GLY A N 1
ATOM 1790 C CA . GLY A 1 228 ? -9.081 2.453 -19.669 1.00 90.62 228 GLY A CA 1
ATOM 1791 C C . GLY A 1 228 ? -8.108 3.503 -19.149 1.00 90.62 228 GLY A C 1
ATOM 1792 O O . GLY A 1 228 ? -7.959 3.645 -17.935 1.00 90.62 228 GLY A O 1
ATOM 1793 N N . LEU A 1 229 ? -7.535 4.313 -20.042 1.00 88.38 229 LEU A N 1
ATOM 1794 C CA . LEU A 1 229 ? -6.682 5.442 -19.663 1.00 88.38 229 LEU A CA 1
ATOM 1795 C C . LEU A 1 229 ? -7.432 6.464 -18.794 1.00 88.38 229 LEU A C 1
ATOM 1797 O O . LEU A 1 229 ? -6.905 6.900 -17.770 1.00 88.38 229 LEU A O 1
ATOM 1801 N N . ARG A 1 230 ? -8.681 6.803 -19.146 1.00 90.12 230 ARG A N 1
ATOM 1802 C CA . ARG A 1 230 ? -9.523 7.711 -18.344 1.00 90.12 230 ARG A CA 1
ATOM 1803 C C . ARG A 1 230 ? -9.883 7.139 -16.978 1.00 90.12 230 ARG A C 1
ATOM 1805 O O . ARG A 1 230 ? -9.852 7.864 -15.991 1.00 90.12 230 ARG A O 1
ATOM 1812 N N . VAL A 1 231 ? -10.199 5.848 -16.902 1.00 92.44 231 VAL A N 1
ATOM 1813 C CA . VAL A 1 231 ? -10.508 5.180 -15.629 1.00 92.44 231 VAL A CA 1
ATOM 1814 C C . VAL A 1 231 ? -9.298 5.217 -14.697 1.00 92.44 231 VAL A C 1
ATOM 1816 O O . VAL A 1 231 ? -9.446 5.574 -13.529 1.00 92.44 231 VAL A O 1
ATOM 1819 N N . VAL A 1 232 ? -8.100 4.909 -15.205 1.00 90.19 232 VAL A N 1
ATOM 1820 C CA . VAL A 1 232 ? -6.858 4.995 -14.420 1.00 90.19 232 VAL A CA 1
ATOM 1821 C C . VAL A 1 232 ? -6.608 6.429 -13.945 1.00 90.19 232 VAL A C 1
ATOM 1823 O O . VAL A 1 232 ? -6.321 6.628 -12.765 1.00 90.19 232 VAL A O 1
ATOM 1826 N N . ASP A 1 233 ? -6.777 7.429 -14.814 1.00 88.31 233 ASP A N 1
ATOM 1827 C CA . ASP A 1 233 ? -6.649 8.844 -14.440 1.00 88.31 233 ASP A CA 1
ATOM 1828 C C . ASP A 1 233 ? -7.627 9.241 -13.321 1.00 88.31 233 ASP A C 1
ATOM 1830 O O . ASP A 1 233 ? -7.211 9.806 -12.308 1.00 88.31 233 ASP A O 1
ATOM 1834 N N . TRP A 1 234 ? -8.910 8.882 -13.436 1.00 90.44 234 TRP A N 1
ATOM 1835 C CA . TRP A 1 234 ? -9.913 9.179 -12.409 1.00 90.44 234 TRP A CA 1
ATOM 1836 C C . TRP A 1 234 ? -9.572 8.559 -11.057 1.00 90.44 234 TRP A C 1
ATOM 1838 O O . TRP A 1 234 ? -9.708 9.224 -10.029 1.00 90.44 234 TRP A O 1
ATOM 1848 N N . ILE A 1 235 ? -9.099 7.310 -11.045 1.00 91.75 235 ILE A N 1
ATOM 1849 C CA . ILE A 1 235 ? -8.692 6.623 -9.814 1.00 91.75 235 ILE A CA 1
ATOM 1850 C C . ILE A 1 235 ? -7.489 7.320 -9.196 1.00 91.75 235 ILE A C 1
ATOM 1852 O O . ILE A 1 235 ? -7.495 7.603 -7.999 1.00 91.75 235 ILE A O 1
ATOM 1856 N N . VAL A 1 236 ? -6.474 7.647 -9.996 1.00 90.56 236 VAL A N 1
ATOM 1857 C CA . VAL A 1 236 ? -5.291 8.343 -9.487 1.00 90.56 236 VAL A CA 1
ATOM 1858 C C . VAL A 1 236 ? -5.681 9.699 -8.909 1.00 90.56 236 VAL A C 1
ATOM 1860 O O . VAL A 1 236 ? -5.340 9.975 -7.761 1.00 90.56 236 VAL A O 1
ATOM 1863 N N . ARG A 1 237 ? -6.458 10.509 -9.638 1.00 89.31 237 ARG A N 1
ATOM 1864 C CA . ARG A 1 237 ? -6.973 11.799 -9.153 1.00 89.31 237 ARG A CA 1
ATOM 1865 C C . ARG A 1 237 ? -7.743 11.635 -7.845 1.00 89.31 237 ARG A C 1
ATOM 1867 O O . ARG A 1 237 ? -7.466 12.348 -6.884 1.00 89.31 237 ARG A O 1
ATOM 1874 N N . LEU A 1 238 ? -8.650 10.665 -7.758 1.00 90.06 238 LEU A N 1
ATOM 1875 C CA . LEU A 1 238 ? -9.425 10.415 -6.543 1.00 90.06 238 LEU A CA 1
ATOM 1876 C C . LEU A 1 238 ? -8.533 10.107 -5.331 1.00 90.06 238 LEU A C 1
ATOM 1878 O O . LEU A 1 238 ? -8.803 10.599 -4.232 1.00 90.06 238 LEU A O 1
ATOM 1882 N N . LEU A 1 239 ? -7.483 9.306 -5.534 1.00 90.50 239 LEU A N 1
ATOM 1883 C CA . LEU A 1 239 ? -6.573 8.855 -4.480 1.00 90.50 239 LEU A CA 1
ATOM 1884 C C . LEU A 1 239 ? -5.576 9.934 -4.037 1.00 90.50 239 LEU A C 1
ATOM 1886 O O . LEU A 1 239 ? -5.185 9.941 -2.869 1.00 90.50 239 LEU A O 1
ATOM 1890 N N . VAL A 1 240 ? -5.165 10.836 -4.936 1.00 87.44 240 VAL A N 1
ATOM 1891 C CA . VAL A 1 240 ? -4.125 11.843 -4.644 1.00 87.44 240 VAL A CA 1
ATOM 1892 C C . VAL A 1 240 ? -4.665 13.240 -4.331 1.00 87.44 240 VAL A C 1
ATOM 1894 O O . VAL A 1 240 ? -3.934 14.031 -3.740 1.00 87.44 240 VAL A O 1
ATOM 1897 N N . LEU A 1 241 ? -5.905 13.576 -4.712 1.00 74.94 241 LEU A N 1
ATOM 1898 C CA . LEU A 1 241 ? -6.405 14.958 -4.625 1.00 74.94 241 LEU A CA 1
ATOM 1899 C C . LEU A 1 241 ? -6.968 15.380 -3.256 1.00 74.94 241 LEU A C 1
ATOM 1901 O O . LEU A 1 241 ? -7.095 16.579 -3.046 1.00 74.94 241 LEU A O 1
ATOM 1905 N N . ASP A 1 242 ? -7.189 14.464 -2.305 1.00 60.25 242 ASP A N 1
ATOM 1906 C CA . ASP A 1 242 ? -7.721 14.793 -0.963 1.00 60.25 242 ASP A CA 1
ATOM 1907 C C . ASP A 1 242 ? -6.820 14.323 0.187 1.00 60.25 242 ASP A C 1
ATOM 1909 O O . ASP A 1 242 ? -7.275 13.822 1.212 1.00 60.25 242 ASP A O 1
ATOM 1913 N N . THR A 1 243 ? -5.507 14.517 0.081 1.00 54.72 243 THR A N 1
ATOM 1914 C CA . THR A 1 243 ? -4.591 14.276 1.215 1.00 54.72 243 THR A CA 1
ATOM 1915 C C . THR A 1 243 ? -4.685 15.332 2.332 1.00 54.72 243 THR A C 1
ATOM 1917 O O . THR A 1 243 ? -3.746 15.488 3.107 1.00 54.72 243 THR A O 1
ATOM 1920 N N . GLN A 1 244 ? -5.800 16.062 2.433 1.00 38.94 244 GLN A N 1
ATOM 1921 C CA . GLN A 1 244 ? -6.109 16.988 3.526 1.00 38.94 244 GLN A CA 1
ATOM 1922 C C . GLN A 1 244 ? -7.069 16.318 4.512 1.00 38.94 244 GLN A C 1
ATOM 1924 O O . GLN A 1 244 ? -8.227 16.698 4.601 1.00 38.94 244 GLN A O 1
ATOM 1929 N N . GLN A 1 245 ? -6.593 15.294 5.216 1.00 34.28 245 GLN A N 1
ATOM 1930 C CA . GLN A 1 245 ? -7.124 14.879 6.517 1.00 34.28 245 GLN A CA 1
ATOM 1931 C C . GLN A 1 245 ? -6.135 13.873 7.119 1.00 34.28 245 GLN A C 1
ATOM 1933 O O . GLN A 1 245 ? -6.096 12.696 6.755 1.00 34.28 245 GLN A O 1
ATOM 1938 N N . ALA A 1 246 ? -5.263 14.406 7.971 1.00 32.38 246 ALA A N 1
ATOM 1939 C CA . ALA A 1 246 ? -4.460 13.680 8.944 1.00 32.38 246 ALA A CA 1
ATOM 1940 C C . ALA A 1 246 ? -5.008 14.019 10.332 1.00 32.38 246 ALA A C 1
ATOM 1942 O O . ALA A 1 246 ? -5.423 15.189 10.505 1.00 32.38 246 ALA A O 1
#

Sequence (246 aa):
ETWSRVKESDGMQAARNWCRKFFLDPNTLSQIDDMRSHLQSVLVDAGFISPGWVRDPPPPPPALLEALHGNRQRTEYDRRRYALVRALLCAALYPQIAVKQASSGGARGPDKYAAKGMREAEIHPSSVLKKGANHICIVYQEKSKTTGPDKAAKLYLRDTTGVSLKSILAFGGELEASEDRRQIIVDGWFRVDASPQDITVFRRLRSLLDGVLRRKIDAPQADLDELGLRVVDWIVRLLVLDTQQA

Organism: NCBI:txid1169539

Mean predicted aligned error: 6.8 Å

pLDDT: mean 86.74, std 11.45, range [32.38, 96.69]

Secondary structure (DSSP, 8-state):
-HHHHHHHHHHHHHHHHHHHHTT--HHHHHHHHHHHHHHHHHHHHTTSS-HHHHHSPPPPPHHHHHHHHTT--HHHHHHHHHHHHHHHHHHHHTT-EEEEPP-SSS--PPPEEEETTEEEEEE-TTSGGGGS---SEEE-SEEEEEE-TTS-EEEEEES-EEE-HHHHHHHSS-EEE-TTSSEEEETTTEEEE--HHHHHHHHHHHHHHHHHHHHHHHSTTSPPPHHHHHHHHHHHHHHHTT----

InterPro domains:
  IPR011709 DEAD-box helicase, OB fold [PF07717] (85-174)
  IPR059023 RNA helicase, C-terminal domain [PF26026] (183-239)

Nearest PDB structures (foldseek):
  6up2-assembly1_A  TM=8.217E-01  e=2.660E-12  Mus musculus
  5vha-assembly1_A  TM=8.167E-01  e=1.290E-10  Bos taurus
  8b9j-assembly1_A  TM=7.780E-01  e=2.414E-07  Drosophila melanogaster
  8pjb-assembly1_A  TM=7.483E-01  e=1.289E-07  Drosophila melanogaster
  8b9i-assembly1_A  TM=7.550E-01  e=1.714E-07  Drosophila melanogaster

Radius of gyration: 20.83 Å; Cα contacts (8 Å, |Δi|>4): 315; chains: 1; bounding box: 62×35×59 Å

Solvent-accessible surface area (backbone atoms only — not comparable to full-atom values): 13875 Å² total; per-residue (Å²): 110,70,61,59,51,36,32,72,76,63,30,65,69,49,28,47,54,52,23,60,76,71,77,45,60,61,64,62,54,47,52,52,52,52,50,51,53,50,54,50,48,53,35,35,76,60,27,75,38,60,76,60,44,78,81,57,61,70,79,72,55,69,62,54,44,42,61,35,41,59,100,54,58,74,70,52,28,54,52,26,51,51,38,44,51,33,32,51,50,37,44,73,38,52,83,39,42,35,34,55,55,82,78,85,61,97,67,94,64,81,72,41,25,31,34,87,98,36,85,64,31,29,64,29,85,87,30,73,59,61,84,46,78,76,52,58,31,31,30,36,80,44,76,49,78,44,71,43,98,84,70,46,80,43,40,27,38,33,73,60,45,66,38,56,70,59,27,47,61,62,45,47,66,57,78,42,67,38,95,86,54,59,28,34,29,40,63,86,77,45,78,40,90,41,60,58,67,52,53,57,50,37,52,51,51,41,54,51,48,50,54,42,52,49,52,36,68,79,37,29,74,55,77,76,50,78,65,43,50,48,52,54,39,53,52,49,38,64,53,35,72,66,81,84,78,114

Foldseek 3Di:
DVLVVCCVPVNDVSSVVVCVVVVHDSVVVVVVVVVVVVVVVVLCVLQQDPPVCVVPNPDPPVLLCCLQPVVDDPVSSVLLVVLVVLLVVLQVQPPQKWFWDDPDDDDPDATWIAHVVRHTAGADPPDPCSVDDDARMKGADDKDWDQDPVSDIHIHGPPIDRHDPLSCLQRFADWDADPVQQWIDTPNPDTHRDGNVVNVVSVVLNVLQVVQVVVCSVPVNDDGDPSSVVSVSVSSNSSRVPPPDD